Protein AF-A0A2J7ZGW2-F1 (afdb_monomer_lite)

Structure (mmCIF, N/CA/C/O backbone):
data_AF-A0A2J7ZGW2-F1
#
_entry.id   AF-A0A2J7ZGW2-F1
#
loop_
_atom_site.group_PDB
_atom_site.id
_atom_site.type_symbol
_atom_site.label_atom_id
_atom_site.label_alt_id
_atom_site.label_comp_id
_atom_site.label_asym_id
_atom_site.label_entity_id
_atom_site.label_seq_id
_atom_site.pdbx_PDB_ins_code
_atom_site.Cartn_x
_atom_site.Cartn_y
_atom_site.Cartn_z
_atom_site.occupancy
_atom_site.B_iso_or_equiv
_atom_site.auth_seq_id
_atom_site.auth_comp_id
_atom_site.auth_asym_id
_atom_site.auth_atom_id
_atom_site.pdbx_PDB_model_num
ATOM 1 N N . SER A 1 1 ? -20.714 -18.755 18.917 1.00 40.97 1 SER A N 1
ATOM 2 C CA . SER A 1 1 ? -19.331 -18.247 19.005 1.00 40.97 1 SER A CA 1
ATOM 3 C C . SER A 1 1 ? -19.272 -16.905 18.296 1.00 40.97 1 SER A C 1
ATOM 5 O O . SER A 1 1 ? -19.669 -16.801 17.145 1.00 40.97 1 SER A O 1
ATOM 7 N N . LEU A 1 2 ? -18.940 -15.848 19.032 1.00 39.53 2 LEU A N 1
ATOM 8 C CA . LEU A 1 2 ? -19.035 -14.457 18.589 1.00 39.53 2 LEU A CA 1
ATOM 9 C C . LEU A 1 2 ? -17.797 -14.092 17.761 1.00 39.53 2 LEU A C 1
ATOM 11 O O . LEU A 1 2 ? -16.685 -14.276 18.242 1.00 39.53 2 LEU A O 1
ATOM 15 N N . CYS A 1 3 ? -17.984 -13.603 16.533 1.00 46.78 3 CYS A N 1
ATOM 16 C CA . CYS A 1 3 ? -16.895 -13.035 15.738 1.00 46.78 3 CYS A CA 1
ATOM 17 C C . CYS A 1 3 ? -16.385 -11.760 16.429 1.00 46.78 3 CYS A C 1
ATOM 19 O O . CYS A 1 3 ? -17.197 -10.894 16.761 1.00 46.78 3 CYS A O 1
ATOM 21 N N . ASN A 1 4 ? -15.068 -11.689 16.619 1.00 51.72 4 ASN A N 1
ATOM 22 C CA . ASN A 1 4 ? -14.294 -10.569 17.158 1.00 51.72 4 ASN A CA 1
ATOM 23 C C . ASN A 1 4 ? -14.528 -10.258 18.651 1.00 51.72 4 ASN A C 1
ATOM 25 O O . ASN A 1 4 ? -15.098 -9.232 19.022 1.00 51.72 4 ASN A O 1
ATOM 29 N N . VAL A 1 5 ? -14.089 -11.176 19.522 1.00 58.88 5 VAL A N 1
ATOM 30 C CA . VAL A 1 5 ? -14.046 -10.967 20.987 1.00 58.88 5 VAL A CA 1
ATOM 31 C C . VAL A 1 5 ? -13.092 -9.842 21.404 1.00 58.88 5 VAL A C 1
ATOM 33 O O . VAL A 1 5 ? -13.272 -9.248 22.460 1.00 58.88 5 VAL A O 1
ATOM 36 N N . ASP A 1 6 ? -12.115 -9.537 20.558 1.00 65.38 6 ASP A N 1
ATOM 37 C CA . ASP A 1 6 ? -11.124 -8.472 20.689 1.00 65.38 6 ASP A CA 1
ATOM 38 C C . ASP A 1 6 ? -11.737 -7.065 20.635 1.00 65.38 6 ASP A C 1
ATOM 40 O O . ASP A 1 6 ? -11.245 -6.164 21.301 1.00 65.38 6 ASP A O 1
ATOM 44 N N . VAL A 1 7 ? -12.859 -6.877 19.932 1.00 67.50 7 VAL A N 1
ATOM 45 C CA . VAL A 1 7 ? -13.496 -5.551 19.766 1.00 67.50 7 VAL A CA 1
ATOM 46 C C . VAL A 1 7 ? -14.491 -5.245 20.896 1.00 67.50 7 VAL A C 1
ATOM 48 O O . VAL A 1 7 ? -15.050 -4.153 20.982 1.00 67.50 7 VAL A O 1
ATOM 51 N N . ALA A 1 8 ? -14.734 -6.194 21.807 1.00 71.00 8 ALA A N 1
ATOM 52 C CA . ALA A 1 8 ? -15.670 -5.995 22.914 1.00 71.00 8 ALA A CA 1
ATOM 53 C C . ALA A 1 8 ? -15.264 -4.822 23.828 1.00 71.00 8 ALA A C 1
ATOM 55 O O . ALA A 1 8 ? -16.139 -4.129 24.345 1.00 71.00 8 ALA A O 1
ATOM 56 N N . SER A 1 9 ? -13.960 -4.559 23.979 1.00 78.50 9 SER A N 1
ATOM 57 C CA . SER A 1 9 ? -13.419 -3.427 24.749 1.00 78.50 9 SER A CA 1
ATOM 58 C C . SER A 1 9 ? -13.632 -2.058 24.097 1.00 78.50 9 SER A C 1
ATOM 60 O O . SER A 1 9 ? -13.473 -1.032 24.763 1.00 78.50 9 SER A O 1
ATOM 62 N N . ASP A 1 10 ? -13.996 -2.035 22.815 1.00 83.50 10 ASP A N 1
ATOM 63 C CA . ASP A 1 10 ? -14.154 -0.812 22.028 1.00 83.50 10 ASP A CA 1
ATOM 64 C C . ASP A 1 10 ? -15.616 -0.349 21.960 1.00 83.50 10 ASP A C 1
ATOM 66 O O . ASP A 1 10 ? -15.904 0.733 21.451 1.00 83.50 10 ASP A O 1
ATOM 70 N N . LEU A 1 11 ? -16.556 -1.150 22.475 1.00 86.31 11 LEU A N 1
ATOM 71 C CA . LEU A 1 11 ? -17.991 -0.867 22.451 1.00 86.31 11 LEU A CA 1
ATOM 72 C C . LEU A 1 11 ? -18.472 -0.349 23.810 1.00 86.31 11 LEU A C 1
ATOM 74 O O . LEU A 1 11 ? -18.666 -1.113 24.753 1.00 86.31 11 LEU A O 1
ATOM 78 N N . LEU A 1 12 ? -18.744 0.952 23.895 1.00 87.50 12 LEU A N 1
ATOM 79 C CA . LEU A 1 12 ? -19.190 1.622 25.118 1.00 87.50 12 LEU A CA 1
ATOM 80 C C . LEU A 1 12 ? -20.687 1.980 25.066 1.00 87.50 12 LEU A C 1
ATOM 82 O O . LEU A 1 12 ? -21.247 2.182 23.983 1.00 87.50 12 LEU A O 1
ATOM 86 N N . PRO A 1 13 ? -21.385 2.049 26.213 1.00 91.19 13 PRO A N 1
ATOM 87 C CA . PRO A 1 13 ? -22.734 2.606 26.267 1.00 91.19 13 PRO A CA 1
ATOM 88 C C . PRO A 1 13 ? -22.725 4.120 25.985 1.00 91.19 13 PRO A C 1
ATOM 90 O O . PRO A 1 13 ? -21.749 4.817 26.252 1.00 91.19 13 PRO A O 1
ATOM 93 N N . VAL A 1 14 ? -23.831 4.640 25.447 1.00 91.06 14 VAL A N 1
ATOM 94 C CA . VAL A 1 14 ? -24.017 6.080 25.192 1.00 91.06 14 VAL A CA 1
ATOM 95 C C . VAL A 1 14 ? -24.675 6.731 26.413 1.00 91.06 14 VAL A C 1
ATOM 97 O O . VAL A 1 14 ? -25.895 6.898 26.463 1.00 91.06 14 VAL A O 1
ATOM 100 N N . GLU A 1 15 ? -23.865 7.056 27.419 1.00 89.94 15 GLU A N 1
ATOM 101 C CA . GLU A 1 15 ? -24.336 7.614 28.700 1.00 89.94 15 GLU A CA 1
ATOM 102 C C . GLU A 1 15 ? -23.920 9.070 28.917 1.00 89.94 15 GLU A C 1
ATOM 104 O O . GLU A 1 15 ? -24.680 9.836 29.513 1.00 89.94 15 GLU A O 1
ATOM 109 N N . ALA A 1 16 ? -22.756 9.474 28.398 1.00 91.44 16 ALA A N 1
ATOM 110 C CA . ALA A 1 16 ? -22.261 10.835 28.553 1.00 91.44 16 ALA A CA 1
ATOM 111 C C . ALA A 1 16 ? -23.258 11.852 27.953 1.00 91.44 16 ALA A C 1
ATOM 113 O O . ALA A 1 16 ? -23.704 11.664 26.814 1.00 91.44 16 ALA A O 1
ATOM 114 N N . PRO A 1 17 ? -23.602 12.946 28.663 1.00 92.56 17 PRO A N 1
ATOM 115 C CA . PRO A 1 17 ? -24.595 13.918 28.193 1.00 92.56 17 PRO A CA 1
ATOM 116 C C . PRO A 1 17 ? -24.285 14.499 26.808 1.00 92.56 17 PRO A C 1
ATOM 118 O O . PRO A 1 17 ? -25.197 14.758 26.019 1.00 92.56 17 PRO A O 1
ATOM 121 N N . GLU A 1 18 ? -23.001 14.679 26.502 1.00 91.94 18 GLU A N 1
ATOM 122 C CA . GLU A 1 18 ? -22.525 15.175 25.211 1.00 91.94 18 GLU A CA 1
ATOM 123 C C . GLU A 1 18 ? -22.755 14.162 24.088 1.00 91.94 18 GLU A C 1
ATOM 125 O O . GLU A 1 18 ? -23.334 14.513 23.059 1.00 91.94 18 GLU A O 1
ATOM 130 N N . ASP A 1 19 ? -22.408 12.892 24.316 1.00 91.50 19 ASP A N 1
ATOM 131 C CA . ASP A 1 19 ? -22.624 11.808 23.354 1.00 91.50 19 ASP A CA 1
ATOM 132 C C . ASP A 1 19 ? -24.121 11.602 23.079 1.00 91.50 19 ASP A C 1
ATOM 134 O O . ASP A 1 19 ? -24.540 11.446 21.930 1.00 91.50 19 ASP A O 1
ATOM 138 N N . VAL A 1 20 ? -24.954 11.665 24.125 1.00 94.19 20 VAL A N 1
ATOM 139 C CA . VAL A 1 20 ? -26.418 11.578 24.008 1.00 94.19 20 VAL A CA 1
ATOM 140 C C . VAL A 1 20 ? -26.959 12.724 23.151 1.00 94.19 20 VAL A C 1
ATOM 142 O O . VAL A 1 20 ? -27.796 12.499 22.271 1.00 94.19 20 VAL A O 1
ATOM 145 N N . ARG A 1 21 ? -26.476 13.953 23.374 1.00 94.75 21 ARG A N 1
ATOM 146 C CA . ARG A 1 21 ? -26.879 15.136 22.599 1.00 94.75 21 ARG A CA 1
ATOM 147 C C . ARG A 1 21 ? -26.435 15.023 21.140 1.00 94.75 21 ARG A C 1
ATOM 149 O O . ARG A 1 21 ? -27.238 15.289 20.243 1.00 94.75 21 ARG A O 1
ATOM 156 N N . ALA A 1 22 ? -25.197 14.597 20.900 1.00 93.81 22 ALA A N 1
ATOM 157 C CA . ALA A 1 22 ? -24.640 14.410 19.565 1.00 93.81 22 ALA A CA 1
ATOM 158 C C . ALA A 1 22 ? -25.407 13.340 18.774 1.00 93.81 22 ALA A C 1
ATOM 160 O O . ALA A 1 22 ? -25.837 13.597 17.647 1.00 93.81 22 ALA A O 1
ATOM 161 N N . LEU A 1 23 ? -25.664 12.179 19.387 1.00 94.88 23 LEU A N 1
ATOM 162 C CA . LEU A 1 23 ? -26.430 11.092 18.776 1.00 94.88 23 LEU A CA 1
ATOM 163 C C . LEU A 1 23 ? -27.855 11.537 18.427 1.00 94.88 23 LEU A C 1
ATOM 165 O O . LEU A 1 23 ? -28.324 11.311 17.310 1.00 94.88 23 LEU A O 1
ATOM 169 N N . LYS A 1 24 ? -28.539 12.221 19.352 1.00 95.12 24 LYS A N 1
ATOM 170 C CA . LYS A 1 24 ? -29.896 12.732 19.114 1.00 95.12 24 LYS A CA 1
ATOM 171 C C . LYS A 1 24 ? -29.922 13.745 17.963 1.00 95.12 24 LYS A C 1
ATOM 173 O O . LYS A 1 24 ? -30.792 13.654 17.099 1.00 95.12 24 LYS A O 1
ATOM 178 N N . SER A 1 25 ? -28.937 14.644 17.903 1.00 96.00 25 SER A N 1
ATOM 179 C CA . SER A 1 25 ? -28.775 15.614 16.811 1.00 96.00 25 SER A CA 1
ATOM 180 C C . SER A 1 25 ? -28.519 14.942 15.455 1.00 96.00 25 SER A C 1
ATOM 182 O O . SER A 1 25 ? -29.107 15.332 14.445 1.00 96.00 25 SER A O 1
ATOM 184 N N . LEU A 1 26 ? -27.685 13.898 15.407 1.00 95.44 26 LEU A N 1
ATOM 185 C CA . LEU A 1 26 ? -27.443 13.117 14.187 1.00 95.44 26 LEU A CA 1
ATOM 186 C C . LEU A 1 26 ? -28.730 12.471 13.660 1.00 95.44 26 LEU A C 1
ATOM 188 O O . LEU A 1 26 ? -29.036 12.596 12.475 1.00 95.44 26 LEU A O 1
ATOM 192 N N . ILE A 1 27 ? -29.518 11.849 14.538 1.00 95.00 27 ILE A N 1
ATOM 193 C CA . ILE A 1 27 ? -30.772 11.185 14.153 1.00 95.00 27 ILE A CA 1
ATOM 194 C C . ILE A 1 27 ? -31.824 12.211 13.705 1.00 95.00 27 ILE A C 1
ATOM 196 O O . ILE A 1 27 ? -32.530 11.976 12.725 1.00 95.00 27 ILE A O 1
ATOM 200 N N . GLN A 1 28 ? -31.902 13.373 14.362 1.00 95.94 28 GLN A N 1
ATOM 201 C CA . GLN A 1 28 ? -32.768 14.479 13.936 1.00 95.94 28 GLN A CA 1
ATOM 202 C C . GLN A 1 28 ? -32.383 15.017 12.556 1.00 95.94 28 GLN A C 1
ATOM 204 O O . GLN A 1 28 ? -33.259 15.234 11.718 1.00 95.94 28 GLN A O 1
ATOM 209 N N . ARG A 1 29 ? -31.082 15.198 12.290 1.00 96.19 29 ARG A N 1
ATOM 210 C CA . ARG A 1 29 ? -30.591 15.600 10.965 1.00 96.19 29 ARG A CA 1
ATOM 211 C C . ARG A 1 29 ? -30.931 14.558 9.909 1.00 96.19 29 ARG A C 1
ATOM 213 O O . ARG A 1 29 ? -31.443 14.925 8.858 1.00 96.19 29 ARG A O 1
ATOM 220 N N . HIS A 1 30 ? -30.710 13.278 10.203 1.00 94.19 30 HIS A N 1
ATOM 221 C CA . HIS A 1 30 ? -31.077 12.202 9.291 1.00 94.19 30 HIS A CA 1
ATOM 222 C C . HIS A 1 30 ? -32.577 12.238 8.970 1.00 94.19 30 HIS A C 1
ATOM 224 O O . HIS A 1 30 ? -32.934 12.293 7.800 1.00 94.19 30 HIS A O 1
ATOM 230 N N . LEU A 1 31 ? -33.451 12.322 9.982 1.00 95.94 31 LEU A N 1
ATOM 231 C CA . LEU A 1 31 ? -34.898 12.450 9.777 1.00 95.94 31 LEU A CA 1
ATOM 232 C C . LEU A 1 31 ? -35.255 13.661 8.903 1.00 95.94 31 LEU A C 1
ATOM 234 O O . LEU A 1 31 ? -36.090 13.536 8.012 1.00 95.94 31 LEU A O 1
ATOM 238 N N . LYS A 1 32 ? -34.625 14.817 9.141 1.00 95.06 32 LYS A N 1
ATOM 239 C CA . LYS A 1 32 ? -34.873 16.041 8.369 1.00 95.06 32 LYS A CA 1
ATOM 240 C C . LYS A 1 32 ? -34.537 15.871 6.885 1.00 95.06 32 LYS A C 1
ATOM 242 O O . LYS A 1 32 ? -35.292 16.356 6.052 1.00 95.06 32 LYS A O 1
ATOM 247 N N . TYR A 1 33 ? -33.419 15.220 6.562 1.00 94.69 33 TYR A N 1
ATOM 248 C CA . TYR A 1 33 ? -32.949 15.098 5.178 1.00 94.69 33 TYR A CA 1
ATOM 249 C C . TYR A 1 33 ? -33.524 13.894 4.427 1.00 94.69 33 TYR A C 1
ATOM 251 O O . TYR A 1 33 ? -33.614 13.947 3.206 1.00 94.69 33 TYR A O 1
ATOM 259 N N . THR A 1 34 ? -33.913 12.821 5.123 1.00 95.19 34 THR A N 1
ATOM 260 C CA . THR A 1 34 ? -34.370 11.576 4.477 1.00 95.19 34 THR A CA 1
ATOM 261 C C . THR A 1 34 ? -35.851 11.274 4.676 1.00 95.19 34 THR A C 1
ATOM 263 O O . THR A 1 34 ? -36.394 10.438 3.963 1.00 95.19 34 THR A O 1
ATOM 266 N N . GLY A 1 35 ? -36.512 11.896 5.658 1.00 92.31 35 GLY A N 1
ATOM 267 C CA . GLY A 1 35 ? -37.896 11.572 6.017 1.00 92.31 35 GLY A CA 1
ATOM 268 C C . GLY A 1 35 ? -38.081 10.199 6.682 1.00 92.31 35 GLY A C 1
ATOM 269 O O . GLY A 1 35 ? -39.211 9.745 6.809 1.00 92.31 35 GLY A O 1
ATOM 270 N N . SER A 1 36 ? -37.003 9.536 7.123 1.00 94.62 36 SER A N 1
ATOM 271 C CA . SER A 1 36 ? -37.025 8.154 7.636 1.00 94.62 36 SER A CA 1
ATOM 272 C C . SER A 1 36 ? -37.998 7.913 8.805 1.00 94.62 36 SER A C 1
ATOM 274 O O . SER A 1 36 ? -37.811 8.419 9.916 1.00 94.62 36 SER A O 1
ATOM 276 N N . ASP A 1 37 ? -38.977 7.024 8.608 1.00 93.56 37 ASP A N 1
ATOM 277 C CA . ASP A 1 37 ? -39.922 6.601 9.655 1.00 93.56 37 ASP A CA 1
ATOM 278 C C . ASP A 1 37 ? -39.249 5.873 10.824 1.00 93.56 37 ASP A C 1
ATOM 280 O O . ASP A 1 37 ? -39.707 5.944 11.969 1.00 93.56 37 ASP A O 1
ATOM 284 N N . VAL A 1 38 ? -38.129 5.194 10.563 1.00 92.25 38 VAL A N 1
ATOM 285 C CA . VAL A 1 38 ? -37.336 4.532 11.606 1.00 92.25 38 VAL A CA 1
ATOM 286 C C . VAL A 1 38 ? -36.705 5.578 12.520 1.00 92.25 38 VAL A C 1
ATOM 288 O O . VAL A 1 38 ? -36.813 5.465 13.741 1.00 92.25 38 VAL A O 1
ATOM 291 N N . ALA A 1 39 ? -36.115 6.632 11.950 1.00 92.12 39 ALA A N 1
ATOM 292 C CA . ALA A 1 39 ? -35.549 7.733 12.725 1.00 92.12 39 ALA A CA 1
ATOM 293 C C . ALA A 1 39 ? -36.630 8.465 13.533 1.00 92.12 39 ALA A C 1
ATOM 295 O O . ALA A 1 39 ? -36.429 8.753 14.715 1.00 92.12 39 ALA A O 1
ATOM 296 N N . ARG A 1 40 ? -37.814 8.678 12.939 1.00 95.50 40 ARG A N 1
ATOM 297 C CA . ARG A 1 40 ? -38.986 9.223 13.641 1.00 95.50 40 ARG A CA 1
ATOM 298 C C . ARG A 1 40 ? -39.361 8.363 14.851 1.00 95.50 40 ARG A C 1
ATOM 300 O O . ARG A 1 40 ? -39.518 8.890 15.949 1.00 95.50 40 ARG A O 1
ATOM 307 N N . ARG A 1 41 ? -39.456 7.041 14.681 1.00 95.12 41 ARG A N 1
ATOM 308 C CA . ARG A 1 41 ? -39.799 6.104 15.764 1.00 95.12 41 ARG A CA 1
ATOM 309 C C . ARG A 1 41 ? -38.750 6.083 16.875 1.00 95.12 41 ARG A C 1
ATOM 311 O O . ARG A 1 41 ? -39.120 6.071 18.047 1.00 95.12 41 ARG A O 1
ATOM 318 N N . ILE A 1 42 ? -37.465 6.110 16.522 1.00 95.44 42 ILE A N 1
ATOM 319 C CA . ILE A 1 42 ? -36.359 6.162 17.489 1.00 95.4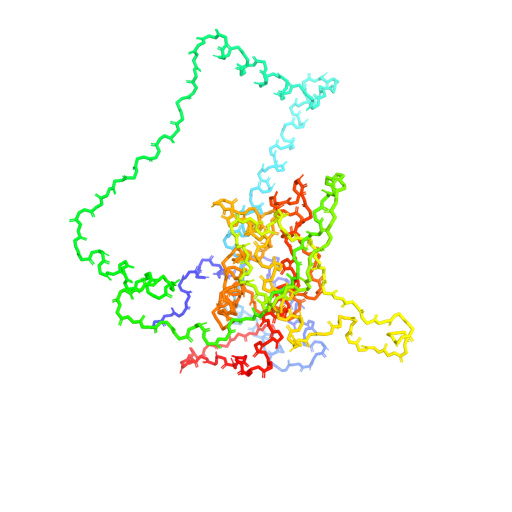4 42 ILE A CA 1
ATOM 320 C C . ILE A 1 42 ? -36.439 7.442 18.327 1.00 95.44 42 ILE A C 1
ATOM 322 O O . ILE A 1 42 ? -36.297 7.377 19.544 1.00 95.44 42 ILE A O 1
ATOM 326 N N . LEU A 1 43 ? -36.712 8.594 17.704 1.00 95.06 43 LEU A N 1
ATOM 327 C CA . LEU A 1 43 ? -36.843 9.867 18.421 1.00 95.06 43 LEU A CA 1
ATOM 328 C C . LEU A 1 43 ? -38.088 9.919 19.317 1.00 95.06 43 LEU A C 1
ATOM 330 O O . LEU A 1 43 ? -38.007 10.460 20.416 1.00 95.06 43 LEU A O 1
ATOM 334 N N . LEU A 1 44 ? -39.211 9.337 18.880 1.00 95.50 44 LEU A N 1
ATOM 335 C CA . LEU A 1 44 ? -40.439 9.238 19.681 1.00 95.50 44 LEU A CA 1
ATOM 336 C C . LEU A 1 44 ? -40.294 8.279 20.873 1.00 95.50 44 LEU A C 1
ATOM 338 O O . LEU A 1 44 ? -40.907 8.491 21.911 1.00 95.50 44 LEU A O 1
ATOM 342 N N . SER A 1 45 ? -39.478 7.232 20.734 1.00 95.31 45 SER A N 1
ATOM 343 C CA . SER A 1 45 ? -39.234 6.214 21.768 1.00 95.31 45 SER A CA 1
ATOM 344 C C . SER A 1 45 ? -37.792 6.256 22.282 1.00 95.31 45 SER A C 1
ATOM 346 O O . SER A 1 45 ? -37.140 5.221 22.451 1.00 95.31 45 SER A O 1
ATOM 348 N N . TRP A 1 46 ? -37.283 7.472 22.506 1.00 93.94 46 TRP A N 1
ATOM 349 C CA . TRP A 1 46 ? -35.867 7.730 22.772 1.00 93.94 46 TRP A CA 1
ATOM 350 C C . TRP A 1 46 ? -35.321 6.944 23.963 1.00 93.94 46 TRP A C 1
ATOM 352 O O . TRP A 1 46 ? -34.313 6.254 23.826 1.00 93.94 46 TRP A O 1
ATOM 362 N N . ASP A 1 47 ? -36.014 6.976 25.100 1.00 92.31 47 ASP A N 1
ATOM 363 C CA . ASP A 1 47 ? -35.529 6.350 26.337 1.00 92.31 47 ASP A CA 1
ATOM 364 C C . ASP A 1 47 ? -35.440 4.824 26.228 1.00 92.31 47 ASP A C 1
ATOM 366 O O . ASP A 1 47 ? -34.548 4.205 26.806 1.00 92.31 47 ASP A O 1
ATOM 370 N N . ARG A 1 48 ? -36.309 4.218 25.409 1.00 92.94 48 ARG A N 1
ATOM 371 C CA . ARG A 1 48 ? -36.287 2.779 25.117 1.00 92.94 48 ARG A CA 1
ATOM 372 C C . ARG A 1 48 ? -35.253 2.413 24.054 1.00 92.94 48 ARG A C 1
ATOM 374 O O . ARG A 1 48 ? -34.689 1.327 24.101 1.00 92.94 48 ARG A O 1
ATOM 381 N N . SER A 1 49 ? -35.010 3.303 23.095 1.00 91.69 49 SER A N 1
ATOM 382 C CA . SER A 1 49 ? -34.106 3.050 21.969 1.00 91.69 49 SER A CA 1
ATOM 383 C C . SER A 1 49 ? -32.640 3.316 22.321 1.00 91.69 49 SER A C 1
ATOM 385 O O . SER A 1 49 ? -31.761 2.601 21.844 1.00 91.69 49 SER A O 1
ATOM 387 N N . ARG A 1 50 ? -32.362 4.309 23.177 1.00 92.56 50 ARG A N 1
ATOM 388 C CA . ARG A 1 50 ? -31.004 4.739 23.555 1.00 92.56 50 ARG A CA 1
ATOM 389 C C . ARG A 1 50 ? -30.105 3.591 24.043 1.00 92.56 50 ARG A C 1
ATOM 391 O O . ARG A 1 50 ? -28.985 3.513 23.546 1.00 92.56 50 ARG A O 1
ATOM 398 N N . PRO A 1 51 ? -30.540 2.680 24.938 1.00 93.31 51 PRO A N 1
ATOM 399 C CA . PRO A 1 51 ? -29.676 1.609 25.452 1.00 93.31 51 PRO A CA 1
ATOM 400 C C . PRO A 1 51 ? -29.188 0.618 24.383 1.00 93.31 51 PRO A C 1
ATOM 402 O O . PRO A 1 51 ? -28.262 -0.153 24.631 1.00 93.31 51 PRO A O 1
ATOM 405 N N . HIS A 1 52 ? -29.810 0.611 23.200 1.00 90.88 52 HIS A N 1
ATOM 406 C CA . HIS A 1 52 ? -29.401 -0.236 22.081 1.00 90.88 52 HIS A CA 1
ATOM 407 C C . HIS A 1 52 ? -28.272 0.370 21.240 1.00 90.88 52 HIS A C 1
ATOM 409 O O . HIS A 1 52 ? -27.655 -0.349 20.455 1.00 90.88 52 HIS A O 1
ATOM 415 N N . PHE A 1 53 ? -27.969 1.659 21.410 1.00 91.75 53 PHE A N 1
ATOM 416 C CA . PHE A 1 53 ? -26.837 2.295 20.748 1.00 91.75 53 PHE A CA 1
ATOM 417 C C . PHE A 1 53 ? -25.543 2.034 21.519 1.00 91.75 53 PHE A C 1
ATOM 419 O O . PHE A 1 53 ? -25.487 2.144 22.745 1.00 91.75 53 PHE A O 1
ATOM 426 N N . ARG A 1 54 ? -24.485 1.701 20.778 1.00 90.12 54 ARG A N 1
ATOM 427 C CA . ARG A 1 54 ? -23.125 1.553 21.299 1.00 90.12 54 ARG A CA 1
ATOM 428 C C . ARG A 1 54 ? -22.222 2.572 20.621 1.00 90.12 54 ARG A C 1
ATOM 430 O O . ARG A 1 54 ? -22.259 2.707 19.400 1.00 90.12 54 ARG A O 1
ATOM 437 N N . LYS A 1 55 ? -21.429 3.283 21.417 1.00 89.94 55 LYS A N 1
ATOM 438 C CA . LYS A 1 55 ? -20.348 4.143 20.944 1.00 89.94 55 LYS A CA 1
ATOM 439 C C . LYS A 1 55 ? -19.145 3.255 20.655 1.00 89.94 55 LYS A C 1
ATOM 441 O O . LYS A 1 55 ? -18.675 2.561 21.552 1.00 89.94 55 LYS A O 1
ATOM 446 N N . VAL A 1 56 ? -18.664 3.276 19.417 1.00 89.19 56 VAL A N 1
ATOM 447 C CA . VAL A 1 56 ? -17.397 2.636 19.055 1.00 89.19 56 VAL A CA 1
ATOM 448 C C . VAL A 1 56 ? -16.287 3.623 19.390 1.00 89.19 56 VAL A C 1
ATOM 450 O O . VAL A 1 56 ? -16.212 4.692 18.787 1.00 89.19 56 VAL A O 1
ATOM 453 N N . TYR A 1 57 ? -15.476 3.306 20.393 1.00 85.88 57 TYR A N 1
ATOM 454 C CA . TYR A 1 57 ? -14.387 4.161 20.851 1.00 85.88 57 TYR A CA 1
ATOM 455 C C . TYR A 1 57 ? -13.160 3.302 21.193 1.00 85.88 57 TYR A C 1
ATOM 457 O O . TYR A 1 57 ? -13.030 2.853 22.340 1.00 85.88 57 TYR A O 1
ATOM 465 N N . PRO A 1 58 ? -12.286 3.047 20.195 1.00 87.69 58 PRO A N 1
ATOM 466 C CA . PRO A 1 58 ? -11.193 2.088 20.318 1.00 87.69 58 PRO A CA 1
ATOM 467 C C . PRO A 1 58 ? -10.294 2.345 21.525 1.00 87.69 58 PRO A C 1
ATOM 469 O O . PRO A 1 58 ? -9.956 3.495 21.820 1.00 87.69 58 PRO A O 1
ATOM 472 N N . ALA A 1 59 ? -9.894 1.278 22.219 1.00 81.50 59 ALA A N 1
ATOM 473 C CA . ALA A 1 59 ? -9.051 1.365 23.411 1.00 81.50 59 ALA A CA 1
ATOM 474 C C . ALA A 1 59 ? -7.724 2.096 23.146 1.00 81.50 59 ALA A C 1
ATOM 476 O O . ALA A 1 59 ? -7.353 2.987 23.909 1.00 81.50 59 ALA A O 1
ATOM 477 N N . GLU A 1 60 ? -7.063 1.792 22.027 1.00 79.56 60 GLU A N 1
ATOM 478 C CA . GLU A 1 60 ? -5.808 2.443 21.630 1.00 79.56 60 GLU A CA 1
ATOM 479 C C . GLU A 1 60 ? -5.995 3.941 21.365 1.00 79.56 60 GLU A C 1
ATOM 481 O O . GLU A 1 60 ? -5.163 4.753 21.762 1.00 79.56 60 GLU A O 1
ATOM 486 N N . TYR A 1 61 ? -7.121 4.329 20.760 1.00 82.75 61 TYR A N 1
ATOM 487 C CA . TYR A 1 61 ? -7.419 5.737 20.499 1.00 82.75 61 TYR A CA 1
ATOM 488 C C . TYR A 1 61 ? -7.696 6.506 21.799 1.00 82.75 61 TYR A C 1
ATOM 490 O O . TYR A 1 61 ? -7.212 7.622 21.978 1.00 82.75 61 TYR A O 1
ATOM 498 N N . ARG A 1 62 ? -8.391 5.883 22.760 1.00 87.06 62 ARG A N 1
ATOM 499 C CA . ARG A 1 62 ? -8.554 6.438 24.115 1.00 87.06 62 ARG A CA 1
ATOM 500 C C . ARG A 1 62 ? -7.223 6.589 24.842 1.00 87.06 62 ARG A C 1
ATOM 502 O O . ARG A 1 62 ? -7.023 7.601 25.509 1.00 87.06 62 ARG A O 1
ATOM 509 N N . ARG A 1 63 ? -6.327 5.602 24.717 1.00 85.44 63 ARG A N 1
ATOM 510 C CA . ARG A 1 63 ? -4.981 5.670 25.299 1.00 85.44 63 ARG A CA 1
ATOM 511 C C . ARG A 1 63 ? -4.201 6.841 24.712 1.00 85.44 63 ARG A C 1
ATOM 513 O O . ARG A 1 63 ? -3.694 7.644 25.479 1.00 85.44 63 ARG A O 1
ATOM 520 N N . ALA A 1 64 ? -4.192 6.982 23.387 1.00 83.94 64 ALA A N 1
ATOM 521 C CA . ALA A 1 64 ? -3.498 8.070 22.703 1.00 83.94 64 ALA A CA 1
ATOM 522 C C . ALA A 1 64 ? -4.003 9.456 23.139 1.00 83.94 64 ALA A C 1
ATOM 524 O O . ALA A 1 64 ? -3.201 10.350 23.389 1.00 83.94 64 ALA A O 1
ATOM 525 N N . LEU A 1 65 ? -5.321 9.632 23.289 1.00 84.50 65 LEU A N 1
ATOM 526 C CA . LEU A 1 65 ? -5.886 10.883 23.806 1.00 84.50 65 LEU A CA 1
ATOM 527 C C . LEU A 1 65 ? -5.492 11.131 25.268 1.00 84.50 65 LEU A C 1
ATOM 529 O O . LEU A 1 65 ? -5.142 12.249 25.621 1.00 84.50 65 LEU A O 1
ATOM 533 N N . GLY A 1 66 ? -5.482 10.089 26.103 1.00 85.38 66 GLY A N 1
ATOM 534 C CA . GLY A 1 66 ? -5.027 10.195 27.490 1.00 85.38 66 GLY A CA 1
ATOM 535 C C . GLY A 1 66 ? -3.535 10.518 27.621 1.00 85.38 66 GLY A C 1
ATOM 536 O O . GLY A 1 66 ? -3.161 11.322 28.469 1.00 85.38 66 GLY A O 1
ATOM 537 N N . GLU A 1 67 ? -2.690 9.925 26.777 1.00 88.50 67 GLU A N 1
ATOM 538 C CA . GLU A 1 67 ? -1.257 10.227 26.688 1.00 88.50 67 GLU A CA 1
ATOM 539 C C . GLU A 1 67 ? -1.029 11.670 26.225 1.00 88.50 67 GLU A C 1
ATOM 541 O O . GLU A 1 67 ? -0.230 12.375 26.832 1.00 88.50 67 GLU A O 1
ATOM 546 N N . ALA A 1 68 ? -1.774 12.137 25.217 1.00 83.88 68 ALA A N 1
ATOM 547 C CA . ALA A 1 68 ? -1.713 13.519 24.750 1.00 83.88 68 ALA A CA 1
ATOM 548 C C . ALA A 1 68 ? -2.171 14.516 25.827 1.00 83.88 68 ALA A C 1
ATOM 550 O O . ALA A 1 68 ? -1.498 15.517 26.055 1.00 83.88 68 ALA A O 1
ATOM 551 N N . ASP A 1 69 ? -3.263 14.228 26.540 1.00 85.31 69 ASP A N 1
ATOM 552 C CA . ASP A 1 69 ? -3.736 15.058 27.653 1.00 85.31 69 ASP A CA 1
ATOM 553 C C . ASP A 1 69 ? -2.736 15.071 28.819 1.00 85.31 69 ASP A C 1
ATOM 555 O O . ASP A 1 69 ? -2.551 16.098 29.473 1.00 85.31 69 ASP A O 1
ATOM 559 N N . ALA A 1 70 ? -2.099 13.933 29.113 1.00 85.75 70 ALA A N 1
ATOM 560 C CA . ALA A 1 70 ? -1.071 13.829 30.145 1.00 85.75 70 ALA A CA 1
ATOM 561 C C . ALA A 1 70 ? 0.193 14.604 29.757 1.00 85.75 70 ALA A C 1
ATOM 563 O O . ALA A 1 70 ? 0.733 15.322 30.596 1.00 85.75 70 ALA A O 1
ATOM 564 N N . LEU A 1 71 ? 0.615 14.505 28.494 1.00 87.00 71 LEU A N 1
ATOM 565 C CA . LEU A 1 71 ? 1.717 15.283 27.939 1.00 87.00 71 LEU A CA 1
ATOM 566 C C . LEU A 1 71 ? 1.400 16.779 28.012 1.00 87.00 71 LEU A C 1
ATOM 568 O O . LEU A 1 71 ? 2.178 17.525 28.586 1.00 87.00 71 LEU A O 1
ATOM 572 N N . ALA A 1 72 ? 0.220 17.204 27.555 1.00 86.88 72 ALA A N 1
ATOM 573 C CA . ALA A 1 72 ? -0.199 18.603 27.605 1.00 86.88 72 ALA A CA 1
ATOM 574 C C . ALA A 1 72 ? -0.261 19.140 29.045 1.00 86.88 72 ALA A C 1
ATOM 576 O O . ALA A 1 72 ? 0.121 20.279 29.310 1.00 86.88 72 ALA A O 1
ATOM 577 N N . LYS A 1 73 ? -0.712 18.323 30.007 1.00 87.06 73 LYS A N 1
ATOM 578 C CA . LYS A 1 73 ? -0.677 18.680 31.436 1.00 87.06 73 LYS A CA 1
ATOM 579 C C . LYS A 1 73 ? 0.749 18.768 31.974 1.00 87.06 73 LYS A C 1
ATOM 581 O O . LYS A 1 73 ? 1.016 19.657 32.778 1.00 87.06 73 LYS A O 1
ATOM 586 N N . ALA A 1 74 ? 1.640 17.868 31.561 1.00 80.81 74 ALA A N 1
ATOM 587 C CA . ALA A 1 74 ? 3.048 17.896 31.944 1.00 80.81 74 ALA A CA 1
ATOM 588 C C . ALA A 1 74 ? 3.754 19.129 31.364 1.00 80.81 74 ALA A C 1
ATOM 590 O O . ALA A 1 74 ? 4.395 19.851 32.117 1.00 80.81 74 ALA A O 1
ATOM 591 N N . GLU A 1 75 ? 3.543 19.435 30.084 1.00 83.19 75 GLU A N 1
ATOM 592 C CA . GLU A 1 75 ? 4.048 20.638 29.413 1.00 83.19 75 GLU A CA 1
ATOM 593 C C . GLU A 1 75 ? 3.510 21.915 30.069 1.00 83.19 75 GLU A C 1
ATOM 595 O O . GLU A 1 75 ? 4.262 22.854 30.310 1.00 83.19 75 GLU A O 1
ATOM 600 N N . ALA A 1 76 ? 2.221 21.955 30.425 1.00 83.38 76 ALA A N 1
ATOM 601 C CA . ALA A 1 76 ? 1.640 23.091 31.137 1.00 83.38 76 ALA A CA 1
ATOM 602 C C . ALA A 1 76 ? 2.219 23.251 32.554 1.00 83.38 76 ALA A C 1
ATOM 604 O O . ALA A 1 76 ? 2.455 24.375 33.000 1.00 83.38 76 ALA A O 1
ATOM 605 N N . ALA A 1 77 ? 2.463 22.146 33.264 1.00 81.06 77 ALA A N 1
ATOM 606 C CA . ALA A 1 77 ? 3.097 22.162 34.581 1.00 81.06 77 ALA A CA 1
ATOM 607 C C . ALA A 1 77 ? 4.571 22.592 34.499 1.00 81.06 77 ALA A C 1
ATOM 609 O O . ALA A 1 77 ? 5.020 23.390 35.319 1.00 81.06 77 ALA A O 1
ATOM 610 N N . GLU A 1 78 ? 5.302 22.116 33.492 1.00 74.12 78 GLU A N 1
ATOM 611 C CA . GLU A 1 78 ? 6.680 22.510 33.204 1.00 74.12 78 GLU A CA 1
ATOM 612 C C . GLU A 1 78 ? 6.762 23.994 32.830 1.00 74.12 78 GLU A C 1
ATOM 614 O O . GLU A 1 78 ? 7.561 24.728 33.407 1.00 74.12 78 GLU A O 1
ATOM 619 N N . ALA A 1 79 ? 5.875 24.475 31.955 1.00 73.44 79 ALA A N 1
ATOM 620 C CA . ALA A 1 79 ? 5.774 25.888 31.603 1.00 73.44 79 ALA A CA 1
ATOM 621 C C . ALA A 1 79 ? 5.465 26.766 32.827 1.00 73.44 79 ALA A C 1
ATOM 623 O O . ALA A 1 79 ? 6.048 27.840 32.979 1.00 73.44 79 ALA A O 1
ATOM 624 N N . ALA A 1 80 ? 4.592 26.305 33.730 1.00 77.44 80 ALA A N 1
ATOM 625 C CA . ALA A 1 80 ? 4.295 27.005 34.978 1.00 77.44 80 ALA A CA 1
ATOM 626 C C . ALA A 1 80 ? 5.501 27.033 35.937 1.00 77.44 80 ALA A C 1
ATOM 628 O O . ALA A 1 80 ? 5.769 28.065 36.554 1.00 77.44 80 ALA A O 1
ATOM 629 N N . LEU A 1 81 ? 6.257 25.934 36.035 1.00 73.12 81 LEU A N 1
ATOM 630 C CA . LEU A 1 81 ? 7.496 25.847 36.817 1.00 73.12 81 LEU A CA 1
ATOM 631 C C . LEU A 1 81 ? 8.597 26.755 36.254 1.00 73.12 81 LEU A C 1
ATOM 633 O O . LEU A 1 81 ? 9.220 27.494 37.014 1.00 73.12 81 LEU A O 1
ATOM 637 N N . LEU A 1 82 ? 8.798 26.756 34.935 1.00 67.81 82 LEU A N 1
ATOM 638 C CA . LEU A 1 82 ? 9.762 27.620 34.245 1.00 67.81 82 LEU A CA 1
ATOM 639 C C . LEU A 1 82 ? 9.403 29.105 34.391 1.00 67.81 82 LEU A C 1
ATOM 641 O O . LEU A 1 82 ? 10.284 29.933 34.624 1.00 67.81 82 LEU A O 1
ATOM 645 N N . ALA A 1 83 ? 8.112 29.444 34.325 1.00 69.50 83 ALA A N 1
ATOM 646 C CA . ALA A 1 83 ? 7.636 30.802 34.575 1.00 69.50 83 ALA A CA 1
ATOM 647 C C . ALA A 1 83 ? 7.869 31.241 36.033 1.00 69.50 83 ALA A C 1
ATOM 649 O O . ALA A 1 83 ? 8.237 32.390 36.278 1.00 69.50 83 ALA A O 1
ATOM 650 N N . ALA A 1 84 ? 7.697 30.333 37.001 1.00 69.44 84 ALA A N 1
ATOM 651 C CA . ALA A 1 84 ? 7.937 30.604 38.419 1.00 69.44 84 ALA A CA 1
ATOM 652 C C . ALA A 1 84 ? 9.432 30.687 38.781 1.00 69.44 84 ALA A C 1
ATOM 654 O O . ALA A 1 84 ? 9.799 31.418 39.699 1.00 69.44 84 ALA A O 1
ATOM 655 N N . ALA A 1 85 ? 10.300 29.973 38.058 1.00 63.47 85 ALA A N 1
ATOM 656 C CA . ALA A 1 85 ? 11.744 29.938 38.295 1.00 63.47 85 ALA A CA 1
ATOM 657 C C . ALA A 1 85 ? 12.495 31.199 37.818 1.00 63.47 85 ALA A C 1
ATOM 659 O O . ALA A 1 85 ? 13.704 31.299 38.021 1.00 63.47 85 ALA A O 1
ATOM 660 N N . GLY A 1 86 ? 11.813 32.168 37.192 1.00 54.03 86 GLY A N 1
ATOM 661 C CA . GLY A 1 86 ? 12.414 33.445 36.790 1.00 54.03 86 GLY A CA 1
ATOM 662 C C . GLY A 1 86 ? 13.536 33.325 35.752 1.00 54.03 86 GLY A C 1
ATOM 663 O O . GLY A 1 86 ? 14.291 34.276 35.554 1.00 54.03 86 GLY A O 1
ATOM 664 N N . SER A 1 87 ? 13.669 32.180 35.079 1.00 50.38 87 SER A N 1
ATOM 665 C CA . SER A 1 87 ? 14.660 32.003 34.025 1.00 50.38 87 SER A CA 1
ATOM 666 C C . SER A 1 87 ? 14.166 32.682 32.752 1.00 50.38 87 SER A C 1
ATOM 668 O O . SER A 1 87 ? 13.265 32.186 32.073 1.00 50.38 87 SER A O 1
ATOM 670 N N . GLN A 1 88 ? 14.774 33.812 32.396 1.00 47.00 88 GLN A N 1
ATOM 671 C CA . GLN A 1 88 ? 14.763 34.270 31.012 1.00 47.00 88 GLN A CA 1
ATOM 672 C C . GLN A 1 88 ? 15.360 33.153 30.141 1.00 47.00 88 GLN A C 1
ATOM 674 O O . GLN A 1 88 ? 16.561 32.921 30.182 1.00 47.00 88 GLN A O 1
ATOM 679 N N . GLY A 1 89 ? 14.488 32.437 29.423 1.00 50.25 89 GLY A N 1
ATOM 680 C CA . GLY A 1 89 ? 14.779 31.521 28.318 1.00 50.25 89 GLY A CA 1
ATOM 681 C C . GLY A 1 89 ? 16.089 30.735 28.400 1.00 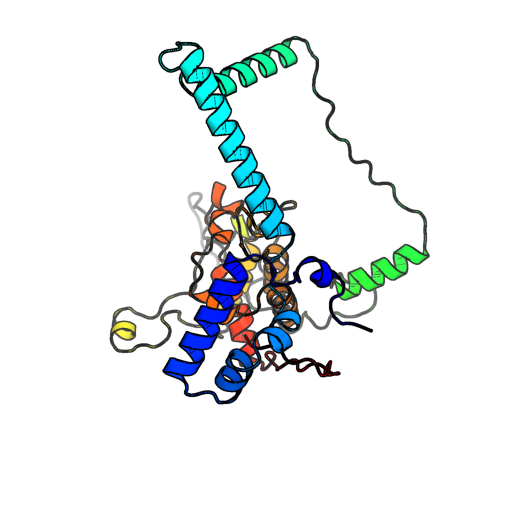50.25 89 GLY A C 1
ATOM 682 O O . GLY A 1 89 ? 17.072 31.120 27.771 1.00 50.25 89 GLY A O 1
ATOM 683 N N . VAL A 1 90 ? 16.080 29.581 29.070 1.00 44.41 90 VAL A N 1
ATOM 684 C CA . VAL A 1 90 ? 17.104 28.558 28.818 1.00 44.41 90 VAL A CA 1
ATOM 685 C C . VAL A 1 90 ? 16.772 27.911 27.472 1.00 44.41 90 VAL A C 1
ATOM 687 O O . VAL A 1 90 ? 15.678 27.384 27.274 1.00 44.41 90 VAL A O 1
ATOM 690 N N . ALA A 1 91 ? 17.678 28.042 26.505 1.00 47.16 91 ALA A N 1
ATOM 691 C CA . ALA A 1 91 ? 17.472 27.564 25.146 1.00 47.16 91 ALA A CA 1
ATOM 692 C C . ALA A 1 91 ? 17.378 26.020 25.101 1.00 47.16 91 ALA A C 1
ATOM 694 O O . ALA A 1 91 ? 18.129 25.343 25.798 1.00 47.16 91 ALA A O 1
ATOM 695 N N . PRO A 1 92 ? 16.541 25.434 24.222 1.00 48.84 92 PRO A N 1
ATOM 696 C CA . PRO A 1 92 ? 16.311 23.983 24.123 1.00 48.84 92 PRO A CA 1
ATOM 697 C C . PRO A 1 92 ? 17.506 23.172 23.577 1.00 48.84 92 PRO A C 1
ATOM 699 O O . PRO A 1 92 ? 17.335 22.036 23.139 1.00 48.84 92 PRO A O 1
ATOM 702 N N . LYS A 1 93 ? 18.713 23.745 23.530 1.00 50.28 93 LYS A N 1
ATOM 703 C CA . LYS A 1 93 ? 19.869 23.144 22.850 1.00 50.28 93 LYS A CA 1
ATOM 704 C C . LYS A 1 93 ? 20.812 22.359 23.763 1.00 50.28 93 LYS A C 1
ATOM 706 O O . LYS A 1 93 ? 21.529 21.507 23.249 1.00 50.28 93 LYS A O 1
ATOM 711 N N . ASP A 1 94 ? 20.745 22.525 25.081 1.00 61.06 94 ASP A N 1
ATOM 712 C CA . ASP A 1 94 ? 21.851 22.053 25.928 1.00 61.06 94 ASP A CA 1
ATOM 713 C C . ASP A 1 94 ? 21.685 20.621 26.472 1.00 61.06 94 ASP A C 1
ATOM 715 O O . ASP A 1 94 ? 22.677 19.965 26.782 1.00 61.06 94 ASP A O 1
ATOM 719 N N . ALA A 1 95 ? 20.476 20.046 26.472 1.00 60.94 95 ALA A N 1
ATOM 720 C CA . ALA A 1 95 ? 20.258 18.686 26.991 1.00 60.94 95 ALA A CA 1
ATOM 721 C C . ALA A 1 95 ? 20.964 17.590 26.161 1.00 60.94 95 ALA A C 1
ATOM 723 O O . ALA A 1 95 ? 21.426 16.579 26.692 1.00 60.94 95 ALA A O 1
ATOM 724 N N . PHE A 1 96 ? 21.068 17.776 24.840 1.00 49.97 96 PHE A N 1
ATOM 725 C CA . PHE A 1 96 ? 21.715 16.808 23.944 1.00 49.97 96 PHE A CA 1
ATOM 726 C C . PHE A 1 96 ? 23.246 16.928 23.972 1.00 49.97 96 PHE A C 1
ATOM 728 O O . PHE A 1 96 ? 23.963 15.945 23.770 1.00 49.97 96 PHE A O 1
ATOM 735 N N . GLU A 1 97 ? 23.748 18.133 24.230 1.00 64.81 97 GLU A N 1
ATOM 736 C CA . GLU A 1 97 ? 25.171 18.421 24.393 1.00 64.81 97 GLU A CA 1
ATOM 737 C C . GLU A 1 97 ? 25.685 17.834 25.719 1.00 64.81 97 GLU A C 1
ATOM 739 O O . GLU A 1 97 ? 26.717 17.160 25.739 1.00 64.81 97 GLU A O 1
ATOM 744 N N . GLU A 1 98 ? 24.903 17.963 26.796 1.00 62.69 98 GLU A N 1
ATOM 745 C CA . GLU A 1 98 ? 25.176 17.325 28.089 1.00 62.69 98 GLU A CA 1
ATOM 746 C C . GLU A 1 98 ? 25.172 15.795 27.995 1.00 62.69 98 GLU A C 1
ATOM 748 O O . GLU A 1 98 ? 26.085 15.140 28.500 1.00 62.69 98 GLU A O 1
ATOM 753 N N . LEU A 1 99 ? 24.214 15.205 27.273 1.00 61.81 99 LEU A N 1
ATOM 754 C CA . LEU A 1 99 ? 24.166 13.757 27.034 1.00 61.81 99 LEU A CA 1
ATOM 755 C C . LEU A 1 99 ? 25.389 13.251 26.256 1.00 61.81 99 LEU A C 1
ATOM 757 O O . LEU A 1 99 ? 25.935 12.192 26.577 1.00 61.81 99 LEU A O 1
ATOM 761 N N . LYS A 1 100 ? 25.864 14.014 25.263 1.00 68.31 100 LYS A N 1
ATOM 762 C CA . LYS A 1 100 ? 27.115 13.708 24.549 1.00 68.31 100 LYS A CA 1
ATOM 763 C C . LYS A 1 100 ? 28.330 13.794 25.468 1.00 68.31 100 LYS A C 1
ATOM 765 O O . LYS A 1 100 ? 29.209 12.937 25.382 1.00 68.31 100 LYS A O 1
ATOM 770 N N . LEU A 1 101 ? 28.378 14.794 26.345 1.00 70.06 101 LEU A N 1
ATOM 771 C CA . LEU A 1 101 ? 29.461 14.969 27.312 1.00 70.06 101 LEU A CA 1
ATOM 772 C C . LEU A 1 101 ? 29.484 13.835 28.346 1.00 70.06 101 LEU A C 1
ATOM 774 O O . LEU A 1 101 ? 30.551 13.282 28.613 1.00 70.06 101 LEU A O 1
ATOM 778 N N . MET A 1 102 ? 28.320 13.416 28.851 1.00 64.38 102 MET A N 1
ATOM 779 C CA . MET A 1 102 ? 28.195 12.272 29.762 1.00 64.38 102 MET A CA 1
ATOM 780 C C . MET A 1 102 ? 28.586 10.951 29.088 1.00 64.38 102 MET A C 1
ATOM 782 O O . MET A 1 102 ? 29.308 10.146 29.676 1.00 64.38 102 MET A O 1
ATOM 786 N N . ALA A 1 103 ? 28.180 10.739 27.832 1.00 60.75 103 ALA A N 1
ATOM 787 C CA . ALA A 1 103 ? 28.584 9.566 27.060 1.00 60.75 103 ALA A CA 1
ATOM 788 C C . ALA A 1 103 ? 30.102 9.545 26.796 1.00 60.75 103 ALA A C 1
ATOM 790 O O . ALA A 1 103 ? 30.740 8.501 26.932 1.00 60.75 103 ALA A O 1
ATOM 791 N N . ALA A 1 104 ? 30.705 10.695 26.480 1.00 69.31 104 ALA A N 1
ATOM 792 C CA . ALA A 1 104 ? 32.150 10.817 26.286 1.00 69.31 104 ALA A CA 1
ATOM 793 C C . ALA A 1 104 ? 32.943 10.590 27.587 1.00 69.31 104 ALA A C 1
ATOM 795 O O . ALA A 1 104 ? 34.023 9.993 27.553 1.00 69.31 104 ALA A O 1
ATOM 796 N N . ALA A 1 105 ? 32.406 11.020 28.734 1.00 68.62 105 ALA A N 1
ATOM 797 C CA . ALA A 1 105 ? 32.982 10.749 30.050 1.00 68.62 105 ALA A CA 1
ATOM 798 C C . ALA A 1 105 ? 32.930 9.249 30.399 1.00 68.62 105 ALA A C 1
ATOM 800 O O . ALA A 1 105 ? 33.950 8.678 30.782 1.00 68.62 105 ALA A O 1
ATOM 801 N N . ALA A 1 106 ? 31.801 8.575 30.149 1.00 59.62 106 ALA A N 1
ATOM 802 C CA . ALA A 1 106 ? 31.654 7.134 30.386 1.00 59.62 106 ALA A CA 1
ATOM 803 C C . ALA A 1 106 ? 32.604 6.275 29.523 1.00 59.62 106 ALA A C 1
ATOM 805 O O . ALA A 1 106 ? 33.107 5.243 29.975 1.00 59.62 106 ALA A O 1
ATOM 806 N N . VAL A 1 107 ? 32.896 6.718 28.293 1.00 63.31 107 VAL A N 1
ATOM 807 C CA . VAL A 1 107 ? 33.896 6.086 27.412 1.00 63.31 107 VAL A CA 1
ATOM 808 C C . VAL A 1 107 ? 35.318 6.281 27.949 1.00 63.31 107 VAL A C 1
ATOM 810 O O . VAL A 1 107 ? 36.112 5.340 27.912 1.00 63.31 107 VAL A O 1
ATOM 813 N N . LYS A 1 108 ? 35.643 7.461 28.499 1.00 62.53 108 LYS A N 1
ATOM 814 C CA . LYS A 1 108 ? 36.946 7.727 29.140 1.00 62.53 108 LYS A CA 1
ATOM 815 C C . LYS A 1 108 ? 37.177 6.896 30.404 1.00 62.53 108 LYS A C 1
ATOM 817 O O . LYS A 1 108 ? 38.319 6.556 30.691 1.00 62.53 108 LYS A O 1
ATOM 822 N N . GLU A 1 109 ? 36.117 6.536 31.120 1.00 63.09 109 GLU A N 1
ATOM 823 C CA . GLU A 1 109 ? 36.178 5.694 32.324 1.00 63.09 109 GLU A CA 1
ATOM 824 C C . GLU A 1 109 ? 36.201 4.180 32.022 1.00 63.09 109 GLU A C 1
ATOM 826 O O . GLU A 1 109 ? 36.189 3.359 32.939 1.00 63.09 109 GLU A O 1
ATOM 831 N N . GLY A 1 110 ? 36.248 3.775 30.744 1.00 51.94 110 GLY A N 1
ATOM 832 C CA . GLY A 1 110 ? 36.397 2.371 30.343 1.00 51.94 110 GLY A CA 1
ATOM 833 C C . GLY A 1 110 ? 35.153 1.501 30.561 1.00 51.94 110 GLY A C 1
ATOM 834 O O . GLY A 1 110 ? 35.232 0.274 30.479 1.00 51.94 110 GLY A O 1
ATOM 835 N N . ARG A 1 111 ? 33.985 2.103 30.817 1.00 50.38 111 ARG A N 1
ATOM 836 C CA . ARG A 1 111 ? 32.735 1.376 31.073 1.00 50.38 111 ARG A CA 1
ATOM 837 C C . ARG A 1 111 ? 31.893 1.292 29.798 1.00 50.38 111 ARG A C 1
ATOM 839 O O . ARG A 1 111 ? 30.911 2.006 29.631 1.00 50.38 111 ARG A O 1
ATOM 846 N N . ALA A 1 112 ? 32.280 0.411 28.876 1.00 47.56 112 ALA A N 1
ATOM 847 C CA . ALA A 1 112 ? 31.464 0.125 27.695 1.00 47.56 112 ALA A CA 1
ATOM 848 C C . ALA A 1 112 ? 30.123 -0.531 28.108 1.00 47.56 112 ALA A C 1
ATOM 850 O O . ALA A 1 112 ? 30.131 -1.467 28.917 1.00 47.56 112 ALA A O 1
ATOM 851 N N . PRO A 1 113 ? 28.965 -0.093 27.577 1.00 48.91 113 PRO A N 1
ATOM 852 C CA . PRO A 1 113 ? 27.699 -0.768 27.837 1.00 48.91 113 PRO A CA 1
ATOM 853 C C . PRO A 1 113 ? 27.713 -2.169 27.208 1.00 48.91 113 PRO A C 1
ATOM 855 O O . PRO A 1 113 ? 28.098 -2.345 26.052 1.00 48.91 113 PRO A O 1
ATOM 858 N N . LYS A 1 114 ? 27.293 -3.188 27.970 1.00 49.22 114 LYS A N 1
ATOM 859 C CA . LYS A 1 114 ? 27.140 -4.561 27.463 1.00 49.22 114 LYS A CA 1
ATOM 860 C C . LYS A 1 114 ? 26.106 -4.571 26.334 1.00 49.22 114 LYS A C 1
ATOM 862 O O . LYS A 1 114 ? 24.930 -4.316 26.578 1.00 49.22 114 LYS A O 1
ATOM 867 N N . ALA A 1 115 ? 26.534 -4.907 25.120 1.00 43.25 115 ALA A N 1
ATOM 868 C CA . ALA A 1 115 ? 25.623 -5.204 24.022 1.00 43.25 115 ALA A CA 1
ATOM 869 C C . ALA A 1 115 ? 24.698 -6.377 24.405 1.00 43.25 115 ALA A C 1
ATOM 871 O O . ALA A 1 115 ? 25.156 -7.382 24.959 1.00 43.25 115 ALA A O 1
ATOM 872 N N . LEU A 1 116 ? 23.401 -6.250 24.107 1.00 40.16 116 LEU A N 1
ATOM 873 C CA . LEU A 1 116 ? 22.412 -7.321 24.245 1.00 40.16 116 LEU A CA 1
ATOM 874 C C . LEU A 1 116 ? 22.774 -8.464 23.287 1.00 40.16 116 LEU A C 1
ATOM 876 O O . LEU A 1 116 ? 22.454 -8.437 22.101 1.00 40.16 116 LEU A O 1
ATOM 880 N N . THR A 1 117 ? 23.471 -9.468 23.805 1.00 38.06 117 THR A N 1
ATOM 881 C CA . THR A 1 117 ? 23.751 -10.719 23.100 1.00 38.06 117 THR A CA 1
ATOM 882 C C . THR A 1 117 ? 22.510 -11.605 23.180 1.00 38.06 117 THR A C 1
ATOM 884 O O . THR A 1 117 ? 22.231 -12.245 24.191 1.00 38.06 117 THR A O 1
ATOM 887 N N . LEU A 1 118 ? 21.719 -11.606 22.108 1.00 31.33 118 LEU A N 1
ATOM 888 C CA . LEU A 1 118 ? 20.608 -12.536 21.916 1.00 31.33 118 LEU A CA 1
ATOM 889 C C . LEU A 1 118 ? 21.179 -13.922 21.577 1.00 31.33 118 LEU A C 1
ATOM 891 O O . LEU A 1 118 ? 21.519 -14.205 20.431 1.00 31.33 118 LEU A O 1
ATOM 895 N N . ASN A 1 119 ? 21.293 -14.790 22.581 1.00 35.72 119 ASN A N 1
ATOM 896 C CA . ASN A 1 119 ? 21.620 -16.199 22.368 1.00 35.72 119 ASN A CA 1
ATOM 897 C C . ASN A 1 119 ? 20.369 -16.945 21.879 1.00 35.72 119 ASN A C 1
ATOM 899 O O . ASN A 1 119 ? 19.438 -17.191 22.645 1.00 35.72 119 ASN A O 1
ATOM 903 N N . MET A 1 120 ? 20.347 -17.319 20.599 1.00 34.81 120 MET A N 1
ATOM 904 C CA . MET A 1 120 ? 19.349 -18.239 20.047 1.00 34.81 120 MET A CA 1
ATOM 905 C C . MET A 1 120 ? 19.639 -19.662 20.539 1.00 34.81 120 MET A C 1
ATOM 907 O O . MET A 1 120 ? 20.662 -20.243 20.188 1.00 34.81 120 MET A O 1
ATOM 911 N N . ILE A 1 121 ? 18.739 -20.226 21.346 1.00 39.41 121 ILE A N 1
ATOM 912 C CA . ILE A 1 121 ? 18.806 -21.618 21.811 1.00 39.41 121 ILE A CA 1
ATOM 913 C C . ILE A 1 121 ? 18.171 -22.519 20.736 1.00 39.41 121 ILE A C 1
ATOM 915 O O . ILE A 1 121 ? 16.979 -22.360 20.456 1.00 39.41 121 ILE A O 1
ATOM 919 N N . PRO A 1 122 ? 18.900 -23.476 20.132 1.00 41.22 122 PRO A N 1
ATOM 920 C CA . PRO A 1 122 ? 18.294 -24.480 19.264 1.00 41.22 122 PRO A CA 1
ATOM 921 C C . PRO A 1 122 ? 17.478 -25.458 20.118 1.00 41.22 122 PRO A C 1
ATOM 923 O O . PRO A 1 122 ? 18.013 -26.098 21.021 1.00 41.22 122 PRO A O 1
ATOM 926 N N . THR A 1 123 ? 16.178 -25.579 19.857 1.00 46.91 123 THR A N 1
ATOM 927 C CA . THR A 1 123 ? 15.315 -26.569 20.519 1.00 46.91 123 THR A CA 1
ATOM 928 C C . THR A 1 123 ? 15.411 -27.907 19.782 1.00 46.91 123 THR A C 1
ATOM 930 O O . THR A 1 123 ? 15.102 -27.996 18.598 1.00 46.91 123 THR A O 1
ATOM 933 N N . ALA A 1 124 ? 15.864 -28.949 20.481 1.00 45.69 124 ALA A N 1
ATOM 934 C CA . ALA A 1 124 ? 16.141 -30.292 19.960 1.00 45.69 124 ALA A CA 1
ATOM 935 C C . ALA A 1 124 ? 14.881 -31.175 19.796 1.00 45.69 124 ALA A C 1
ATOM 937 O O . ALA A 1 124 ? 14.901 -32.355 20.140 1.00 45.69 124 ALA A O 1
ATOM 938 N N . ASP A 1 125 ? 13.770 -30.614 19.312 1.00 49.28 125 ASP A N 1
ATOM 939 C CA . ASP A 1 125 ? 12.489 -31.325 19.213 1.00 49.28 125 ASP A CA 1
ATOM 940 C C . ASP A 1 125 ? 12.114 -31.626 17.749 1.00 49.28 125 ASP A C 1
ATOM 942 O O . ASP A 1 125 ? 11.749 -30.741 16.970 1.00 49.28 125 ASP A O 1
ATOM 946 N N . ALA A 1 126 ? 12.195 -32.900 17.356 1.00 44.97 126 ALA A N 1
ATOM 947 C CA . ALA A 1 126 ? 11.997 -33.351 15.975 1.00 44.97 126 ALA A CA 1
ATOM 948 C C . ALA A 1 126 ? 10.559 -33.133 15.449 1.00 44.97 126 ALA A C 1
ATOM 950 O O . ALA A 1 126 ? 10.337 -33.085 14.235 1.00 44.97 126 ALA A O 1
ATOM 951 N N . GLN A 1 127 ? 9.560 -32.975 16.332 1.00 47.62 127 GLN A N 1
ATOM 952 C CA . GLN A 1 127 ? 8.182 -32.669 15.915 1.00 47.62 127 GLN A CA 1
ATOM 953 C C . GLN A 1 127 ? 7.982 -31.197 15.534 1.00 47.62 127 GLN A C 1
ATOM 955 O O . GLN A 1 127 ? 7.167 -30.893 14.652 1.00 47.62 127 GLN A O 1
ATOM 960 N N . MET A 1 128 ? 8.746 -30.291 16.147 1.00 45.19 128 MET A N 1
ATOM 961 C CA . MET A 1 128 ? 8.762 -28.873 15.783 1.00 45.19 128 MET A CA 1
ATOM 962 C C . MET A 1 128 ? 9.334 -28.675 14.380 1.00 45.19 128 MET A C 1
ATOM 964 O O . MET A 1 128 ? 8.796 -27.871 13.620 1.00 45.19 128 MET A O 1
ATOM 968 N N . ASP A 1 129 ? 10.330 -29.472 13.986 1.00 54.12 129 ASP A N 1
ATOM 969 C CA . ASP A 1 129 ? 10.930 -29.393 12.653 1.00 54.12 129 ASP A CA 1
ATOM 970 C C . ASP A 1 129 ? 9.952 -29.760 11.540 1.00 54.12 129 ASP A C 1
ATOM 972 O O . ASP A 1 129 ? 9.929 -29.098 10.510 1.00 54.12 129 ASP A O 1
ATOM 976 N N . LYS A 1 130 ? 9.063 -30.740 11.737 1.00 47.22 130 LYS A N 1
ATOM 977 C CA . LYS A 1 130 ? 8.074 -31.093 10.705 1.00 47.22 130 LYS A CA 1
ATOM 978 C C . LYS A 1 130 ? 7.022 -29.996 10.516 1.00 47.22 130 LYS A C 1
ATOM 980 O O . LYS A 1 130 ? 6.669 -29.677 9.384 1.00 47.22 130 LYS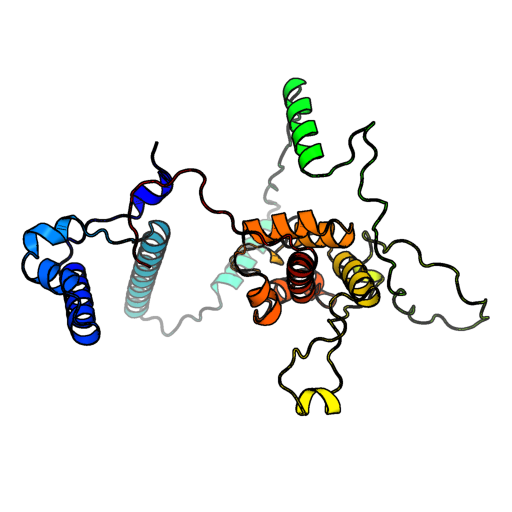 A O 1
ATOM 985 N N . ARG A 1 131 ? 6.553 -29.375 11.607 1.00 51.56 131 ARG A N 1
ATOM 986 C CA . ARG A 1 131 ? 5.628 -28.225 11.546 1.00 51.56 131 ARG A CA 1
ATOM 987 C C . ARG A 1 131 ? 6.307 -26.987 10.969 1.00 51.56 131 ARG A C 1
ATOM 989 O O . ARG A 1 131 ? 5.703 -26.289 10.159 1.00 51.56 131 ARG A O 1
ATOM 996 N N . ARG A 1 132 ? 7.571 -26.760 11.324 1.00 50.66 132 ARG A N 1
ATOM 997 C CA . ARG A 1 132 ? 8.418 -25.719 10.747 1.00 50.66 132 ARG A CA 1
ATOM 998 C C . ARG A 1 132 ? 8.628 -25.963 9.257 1.00 50.66 132 ARG A C 1
ATOM 1000 O O . ARG A 1 132 ? 8.375 -25.058 8.486 1.00 50.66 132 ARG A O 1
ATOM 1007 N N . MET A 1 133 ? 8.965 -27.174 8.823 1.00 45.56 133 MET A N 1
ATOM 1008 C CA . MET A 1 133 ? 9.126 -27.528 7.408 1.00 45.56 133 MET A CA 1
ATOM 1009 C C . MET A 1 133 ? 7.824 -27.379 6.617 1.00 45.56 133 MET A C 1
ATOM 1011 O O . MET A 1 133 ? 7.854 -26.847 5.514 1.00 45.56 133 MET A O 1
ATOM 1015 N N . GLN A 1 134 ? 6.676 -27.758 7.186 1.00 49.88 134 GLN A N 1
ATOM 1016 C CA . GLN A 1 134 ? 5.366 -27.525 6.566 1.00 49.88 134 GLN A CA 1
ATOM 1017 C C . GLN A 1 134 ? 5.047 -26.021 6.463 1.00 49.88 134 GLN A C 1
ATOM 1019 O O . GLN A 1 134 ? 4.526 -25.561 5.451 1.00 49.88 134 GLN A O 1
ATOM 1024 N N . SER A 1 135 ? 5.400 -25.241 7.490 1.00 51.06 135 SER A N 1
ATOM 1025 C CA . SER A 1 135 ? 5.281 -23.780 7.488 1.00 51.06 135 SER A CA 1
ATOM 1026 C C . SER A 1 135 ? 6.222 -23.135 6.470 1.00 51.06 135 SER A C 1
ATOM 1028 O O . SER A 1 135 ? 5.813 -22.214 5.781 1.00 51.06 135 SER A O 1
ATOM 1030 N N . LEU A 1 136 ? 7.453 -23.631 6.332 1.00 44.44 136 LEU A N 1
ATOM 1031 C CA . LEU A 1 136 ? 8.450 -23.163 5.366 1.00 44.44 136 LEU A CA 1
ATOM 1032 C C . LEU A 1 136 ? 8.057 -23.536 3.928 1.00 44.44 136 LEU A C 1
ATOM 1034 O O . LEU A 1 136 ? 8.275 -22.742 3.020 1.00 44.44 136 LEU A O 1
ATOM 1038 N N . ALA A 1 137 ? 7.412 -24.691 3.728 1.00 42.47 137 ALA A N 1
ATOM 1039 C CA . ALA A 1 137 ? 6.815 -25.094 2.454 1.00 42.47 137 ALA A CA 1
ATOM 1040 C C . ALA A 1 137 ? 5.654 -24.168 2.064 1.00 42.47 137 ALA A C 1
ATOM 1042 O O . ALA A 1 137 ? 5.599 -23.683 0.938 1.00 42.47 137 ALA A O 1
ATOM 1043 N N . ASN A 1 138 ? 4.779 -23.847 3.023 1.00 47.53 138 ASN A N 1
ATOM 1044 C CA . ASN A 1 138 ? 3.702 -22.871 2.841 1.00 47.53 138 ASN A CA 1
ATOM 1045 C C . ASN A 1 138 ? 4.228 -21.427 2.694 1.00 47.53 138 ASN A C 1
ATOM 1047 O O . ASN A 1 138 ? 3.553 -20.591 2.109 1.00 47.53 138 ASN A O 1
ATOM 1051 N N . GLN A 1 139 ? 5.434 -21.138 3.195 1.00 49.06 139 GLN A N 1
ATOM 1052 C CA . GLN A 1 139 ? 6.171 -19.880 2.998 1.00 49.06 139 GLN A CA 1
ATOM 1053 C C . GLN A 1 139 ? 7.067 -19.911 1.739 1.00 49.06 139 GLN A C 1
ATOM 1055 O O . GLN A 1 139 ? 7.753 -18.934 1.441 1.00 49.06 139 GLN A O 1
ATOM 1060 N N . GLY A 1 140 ? 7.046 -21.002 0.961 1.00 43.31 140 GLY A N 1
ATOM 1061 C CA . GLY A 1 140 ? 7.687 -21.091 -0.349 1.00 43.31 140 GLY A CA 1
ATOM 1062 C C . GLY A 1 140 ? 9.203 -21.284 -0.362 1.00 43.31 140 GLY A C 1
ATOM 1063 O O . GLY A 1 140 ? 9.846 -20.876 -1.329 1.00 43.31 140 GLY A O 1
ATOM 1064 N N . LEU A 1 141 ? 9.788 -21.883 0.675 1.00 39.81 141 LEU A N 1
ATOM 1065 C CA . LEU A 1 141 ? 11.170 -22.371 0.632 1.00 39.81 141 LEU A CA 1
ATOM 1066 C C . LEU A 1 141 ? 11.208 -23.789 0.029 1.00 39.81 141 LEU A C 1
ATOM 1068 O O . LEU A 1 141 ? 10.319 -24.595 0.315 1.00 39.81 141 LEU A O 1
ATOM 1072 N N . PRO A 1 142 ? 12.203 -24.114 -0.819 1.00 37.00 142 PRO A N 1
ATOM 1073 C CA . PRO A 1 142 ? 12.222 -25.369 -1.566 1.00 37.00 142 PRO A CA 1
ATOM 1074 C C . PRO A 1 142 ? 12.317 -26.586 -0.634 1.00 37.00 142 PRO A C 1
ATOM 1076 O O . PRO A 1 142 ? 13.262 -26.722 0.144 1.00 37.00 142 PRO A O 1
ATOM 1079 N N . VAL A 1 143 ? 11.340 -27.492 -0.743 1.00 41.44 143 VAL A N 1
ATOM 1080 C CA . VAL A 1 143 ? 11.312 -28.784 -0.042 1.00 41.44 143 VAL A CA 1
ATOM 1081 C C . VAL A 1 143 ? 11.868 -29.866 -0.965 1.00 41.44 143 VAL A C 1
ATOM 1083 O O . VAL A 1 143 ? 11.471 -29.980 -2.124 1.00 41.44 143 VAL A O 1
ATOM 1086 N N . LYS A 1 144 ? 12.786 -30.690 -0.452 1.00 36.75 144 LYS A N 1
ATOM 1087 C CA . LYS A 1 144 ? 13.433 -31.771 -1.208 1.00 36.75 144 LYS A CA 1
ATOM 1088 C C . LYS A 1 144 ? 12.384 -32.766 -1.743 1.00 36.75 144 LYS A C 1
ATOM 1090 O O . LYS A 1 144 ? 11.724 -33.432 -0.952 1.00 36.75 144 LYS A O 1
ATOM 1095 N N . GLY A 1 145 ? 12.264 -32.886 -3.070 1.00 39.75 145 GLY A N 1
ATOM 1096 C CA . GLY A 1 145 ? 11.427 -33.892 -3.748 1.00 39.75 145 GLY A CA 1
ATOM 1097 C C . GLY A 1 145 ? 10.114 -33.394 -4.372 1.00 39.75 145 GLY A C 1
ATOM 1098 O O . GLY A 1 145 ? 9.427 -34.195 -4.999 1.00 39.75 145 GLY A O 1
ATOM 1099 N N . ILE A 1 146 ? 9.772 -32.105 -4.255 1.00 39.94 146 ILE A N 1
ATOM 1100 C CA . ILE A 1 146 ? 8.628 -31.494 -4.955 1.00 39.94 146 ILE A CA 1
ATOM 1101 C C . ILE A 1 146 ? 9.176 -30.472 -5.952 1.00 39.94 146 ILE A C 1
ATOM 1103 O O . ILE A 1 146 ? 9.773 -29.475 -5.547 1.00 39.94 146 ILE A O 1
ATOM 1107 N N . ALA A 1 147 ? 8.993 -30.732 -7.250 1.00 38.84 147 ALA A N 1
ATOM 1108 C CA . ALA A 1 147 ? 9.358 -29.785 -8.297 1.00 38.84 147 ALA A CA 1
ATOM 1109 C C . ALA A 1 147 ? 8.483 -28.526 -8.155 1.00 38.84 147 ALA A C 1
ATOM 1111 O O . ALA A 1 147 ? 7.253 -28.639 -8.173 1.00 38.84 147 ALA A O 1
ATOM 1112 N N . PRO A 1 148 ? 9.071 -27.337 -7.974 1.00 41.56 148 PRO A N 1
ATOM 1113 C CA . PRO A 1 148 ? 8.283 -26.131 -7.831 1.00 41.56 148 PRO A CA 1
ATOM 1114 C C . PRO A 1 148 ? 7.632 -25.736 -9.161 1.00 41.56 148 PRO A C 1
ATOM 1116 O O . PRO A 1 148 ? 8.297 -25.653 -10.187 1.00 41.56 148 PRO A O 1
ATOM 1119 N N . THR A 1 149 ? 6.338 -25.421 -9.151 1.00 41.66 149 THR A N 1
ATOM 1120 C CA . THR A 1 149 ? 5.575 -25.048 -10.359 1.00 41.66 149 THR A CA 1
ATOM 1121 C C . THR A 1 149 ? 5.943 -23.668 -10.940 1.00 41.66 149 THR A C 1
ATOM 1123 O O . THR A 1 149 ? 5.326 -23.236 -11.909 1.00 41.66 149 THR A O 1
ATOM 1126 N N . TRP A 1 150 ? 6.918 -22.953 -10.362 1.00 46.22 150 TRP A N 1
ATOM 1127 C CA . TRP A 1 150 ? 7.189 -21.529 -10.617 1.00 46.22 150 TRP A CA 1
ATOM 1128 C C . TRP A 1 150 ? 8.330 -21.225 -11.604 1.00 46.22 150 TRP A C 1
ATOM 1130 O O . TRP A 1 150 ? 8.506 -20.064 -11.967 1.00 46.22 150 TRP A O 1
ATOM 1140 N N . GLU A 1 151 ? 9.083 -22.218 -12.089 1.00 43.22 151 GLU A N 1
ATOM 1141 C CA . GLU A 1 151 ? 10.145 -21.986 -13.091 1.00 43.22 151 GLU A CA 1
ATOM 1142 C C . GLU A 1 151 ? 9.603 -21.697 -14.502 1.00 43.22 151 GLU A C 1
ATOM 1144 O O . GLU A 1 151 ? 10.281 -21.052 -15.299 1.00 43.22 151 GLU A O 1
ATOM 1149 N N . ALA A 1 152 ? 8.366 -22.098 -14.808 1.00 40.34 152 ALA A N 1
ATOM 1150 C CA . ALA A 1 152 ? 7.808 -22.000 -16.158 1.00 40.34 152 ALA A CA 1
ATOM 1151 C C . ALA A 1 152 ? 7.454 -20.565 -16.617 1.00 40.34 152 ALA A C 1
ATOM 1153 O O . ALA A 1 152 ? 7.330 -20.344 -17.816 1.00 40.34 152 ALA A O 1
ATOM 1154 N N . ASN A 1 153 ? 7.319 -19.591 -15.699 1.00 42.56 153 ASN A N 1
ATOM 1155 C CA . ASN A 1 153 ? 6.775 -18.248 -15.988 1.00 42.56 153 ASN A CA 1
ATOM 1156 C C . ASN A 1 153 ? 7.669 -17.074 -15.522 1.00 42.56 153 ASN A C 1
ATOM 1158 O O . ASN A 1 153 ? 7.170 -15.970 -15.291 1.00 42.56 153 ASN A O 1
ATOM 1162 N N . ARG A 1 154 ? 8.985 -17.273 -15.351 1.00 44.16 154 ARG A N 1
ATOM 1163 C CA . ARG A 1 154 ? 9.891 -16.189 -14.920 1.00 44.16 154 ARG A CA 1
ATOM 1164 C C . ARG A 1 154 ? 10.089 -15.153 -16.054 1.00 44.16 154 ARG A C 1
ATOM 1166 O O . ARG A 1 154 ? 10.572 -15.536 -17.119 1.00 44.16 154 ARG A O 1
ATOM 1173 N N . PRO A 1 155 ? 9.760 -13.857 -15.857 1.00 43.22 155 PRO A N 1
ATOM 1174 C CA . PRO A 1 155 ? 9.927 -12.829 -16.889 1.00 43.22 155 PRO A CA 1
ATOM 1175 C C . PRO A 1 155 ? 11.397 -12.572 -17.257 1.00 43.22 155 PRO A C 1
ATOM 1177 O O . PRO A 1 155 ? 12.291 -12.666 -16.416 1.00 43.22 155 PRO A O 1
ATOM 1180 N N . THR A 1 156 ? 11.639 -12.204 -18.518 1.00 45.91 156 THR A N 1
ATOM 1181 C CA . THR A 1 156 ? 12.954 -11.793 -19.045 1.00 45.91 156 THR A CA 1
ATOM 1182 C C . THR A 1 156 ? 13.393 -10.445 -18.457 1.00 45.91 156 THR A C 1
ATOM 1184 O O . THR A 1 156 ? 12.562 -9.662 -18.025 1.00 45.91 156 THR A O 1
ATOM 1187 N N . ILE A 1 157 ? 14.696 -10.162 -18.407 1.00 45.38 157 ILE A N 1
ATOM 1188 C CA . ILE A 1 157 ? 15.291 -9.070 -17.612 1.00 45.38 157 ILE A CA 1
ATOM 1189 C C . ILE A 1 157 ? 15.730 -7.884 -18.471 1.00 45.38 157 ILE A C 1
ATOM 1191 O O . ILE A 1 157 ? 16.152 -8.059 -19.612 1.00 45.38 157 ILE A O 1
ATOM 1195 N N . MET A 1 158 ? 15.662 -6.670 -17.910 1.00 46.88 158 MET A N 1
ATOM 1196 C CA . MET A 1 158 ? 16.229 -5.471 -18.537 1.00 46.88 158 MET A CA 1
ATOM 1197 C C . MET A 1 158 ? 17.769 -5.473 -18.500 1.00 46.88 158 MET A C 1
ATOM 1199 O O . MET A 1 158 ? 18.354 -5.940 -17.521 1.00 46.88 158 MET A O 1
ATOM 1203 N N . PRO A 1 159 ? 18.449 -4.892 -19.505 1.00 48.59 159 PRO A N 1
ATOM 1204 C CA . PRO A 1 159 ? 19.908 -4.838 -19.524 1.00 48.59 159 PRO A CA 1
ATOM 1205 C C . PRO A 1 159 ? 20.479 -4.082 -18.303 1.00 48.59 159 PRO A C 1
ATOM 1207 O O . PRO A 1 159 ? 19.864 -3.109 -17.847 1.00 48.59 159 PRO A O 1
ATOM 1210 N N . PRO A 1 160 ? 21.641 -4.516 -17.769 1.00 49.34 160 PRO A N 1
ATOM 1211 C CA . PRO A 1 160 ? 22.307 -3.877 -16.633 1.00 49.34 160 PRO A CA 1
ATOM 1212 C C . PRO A 1 160 ? 22.759 -2.446 -16.956 1.00 49.34 160 PRO A C 1
ATOM 1214 O O . PRO A 1 160 ? 22.857 -2.054 -18.122 1.00 49.34 160 PRO A O 1
ATOM 1217 N N . LYS A 1 161 ? 23.048 -1.664 -15.909 1.00 47.47 161 LYS A N 1
ATOM 1218 C CA . LYS A 1 161 ? 23.600 -0.306 -16.018 1.00 47.47 161 LYS A CA 1
ATOM 1219 C C . LYS A 1 161 ? 24.856 -0.316 -16.904 1.00 47.47 161 LYS A C 1
ATOM 1221 O O . LYS A 1 161 ? 25.706 -1.192 -16.720 1.00 47.47 161 LYS A O 1
ATOM 1226 N N . PRO A 1 162 ? 25.024 0.634 -17.844 1.00 43.72 162 PRO A N 1
ATOM 1227 C CA . PRO A 1 162 ? 26.289 0.768 -18.550 1.00 43.72 162 PRO A CA 1
ATOM 1228 C C . PRO A 1 162 ? 27.389 1.064 -17.526 1.00 43.72 162 PRO A C 1
ATOM 1230 O O . PRO A 1 162 ? 27.304 2.039 -16.778 1.00 43.72 162 PRO A O 1
ATOM 1233 N N . ALA A 1 163 ? 28.406 0.201 -17.473 1.00 41.94 163 ALA A N 1
ATOM 1234 C CA . ALA A 1 163 ? 29.571 0.410 -16.626 1.00 41.94 163 ALA A CA 1
ATOM 1235 C C . ALA A 1 163 ? 30.147 1.808 -16.893 1.00 41.94 163 ALA A C 1
ATOM 1237 O O . ALA A 1 163 ? 30.316 2.206 -18.050 1.00 41.94 163 ALA A O 1
ATOM 1238 N N . ALA A 1 164 ? 30.462 2.554 -15.832 1.00 36.47 164 ALA A N 1
ATOM 1239 C CA . ALA A 1 164 ? 31.309 3.730 -15.969 1.00 36.47 164 ALA A CA 1
ATOM 1240 C C . ALA A 1 164 ? 32.609 3.273 -16.654 1.00 36.47 164 ALA A C 1
ATOM 1242 O O . ALA A 1 164 ? 33.316 2.419 -16.120 1.00 36.47 164 ALA A O 1
ATOM 1243 N N . LYS A 1 165 ? 32.859 3.759 -17.878 1.00 29.38 165 LYS A N 1
ATOM 1244 C CA . LYS A 1 165 ? 34.003 3.363 -18.714 1.00 29.38 165 LYS A CA 1
ATOM 1245 C C . LYS A 1 165 ? 35.308 3.365 -17.900 1.00 29.38 165 LYS A C 1
ATOM 1247 O O . LYS A 1 165 ? 35.697 4.436 -17.436 1.00 29.38 165 LYS A O 1
ATOM 1252 N N . PRO A 1 166 ? 36.078 2.267 -17.856 1.00 33.31 166 PRO A N 1
ATOM 1253 C CA . PRO A 1 166 ? 37.520 2.374 -17.962 1.00 33.31 166 PRO A CA 1
ATOM 1254 C C . PRO A 1 166 ? 37.885 2.626 -19.434 1.00 33.31 166 PRO A C 1
ATOM 1256 O O . PRO A 1 166 ? 37.164 2.240 -20.358 1.00 33.31 166 PRO A O 1
ATOM 1259 N N . ALA A 1 167 ? 38.984 3.336 -19.660 1.00 31.28 167 ALA A N 1
ATOM 1260 C CA . ALA A 1 167 ? 39.466 3.681 -20.989 1.00 31.28 167 ALA A CA 1
ATOM 1261 C C . ALA A 1 167 ? 39.755 2.442 -21.869 1.00 31.28 167 ALA A C 1
ATOM 1263 O O . ALA A 1 167 ? 40.315 1.463 -21.396 1.00 31.28 167 ALA A O 1
ATOM 1264 N N . ALA A 1 168 ? 39.400 2.574 -23.154 1.00 34.53 168 ALA A N 1
ATOM 1265 C CA . ALA A 1 168 ? 39.921 1.893 -24.349 1.00 34.53 168 ALA A CA 1
ATOM 1266 C C . ALA A 1 168 ? 40.020 0.347 -24.387 1.00 34.53 168 ALA A C 1
ATOM 1268 O O . ALA A 1 168 ? 40.906 -0.243 -23.785 1.00 34.53 168 ALA A O 1
ATOM 1269 N N . ALA A 1 169 ? 39.205 -0.272 -25.259 1.00 32.19 169 ALA A N 1
ATOM 1270 C CA . ALA A 1 169 ? 39.618 -1.051 -26.448 1.00 32.19 169 ALA A CA 1
ATOM 1271 C C . ALA A 1 169 ? 38.617 -2.182 -26.783 1.00 32.19 169 ALA A C 1
ATOM 1273 O O . ALA A 1 169 ? 38.329 -3.025 -25.944 1.00 32.19 169 ALA A O 1
ATOM 1274 N N . GLY A 1 170 ? 38.158 -2.215 -28.043 1.00 31.91 170 GLY A N 1
ATOM 1275 C CA . GLY A 1 170 ? 37.675 -3.417 -28.745 1.00 31.91 170 GLY A CA 1
ATOM 1276 C C . GLY A 1 170 ? 36.282 -3.950 -28.381 1.00 31.91 170 GLY A C 1
ATOM 1277 O O . GLY A 1 170 ? 36.099 -4.600 -27.361 1.00 31.91 170 GLY A O 1
ATOM 1278 N N . ALA A 1 171 ? 35.307 -3.750 -29.269 1.00 39.06 171 ALA A N 1
ATOM 1279 C CA . ALA A 1 171 ? 33.983 -4.369 -29.179 1.00 39.06 171 ALA A CA 1
ATOM 1280 C C . ALA A 1 171 ? 33.999 -5.857 -29.599 1.00 39.06 171 ALA A C 1
ATOM 1282 O O . ALA A 1 171 ? 34.573 -6.172 -30.642 1.00 39.06 171 ALA A O 1
ATOM 1283 N N . PRO A 1 172 ? 33.289 -6.747 -28.879 1.00 35.44 172 PRO A N 1
ATOM 1284 C CA . PRO A 1 172 ? 32.765 -8.001 -29.418 1.00 35.44 172 PRO A CA 1
ATOM 1285 C C . PRO A 1 172 ? 31.218 -7.987 -29.509 1.00 35.44 172 PRO A C 1
ATOM 1287 O O . PRO A 1 172 ? 30.578 -7.074 -28.978 1.00 35.44 172 PRO A O 1
ATOM 1290 N N . PRO A 1 173 ? 30.606 -8.940 -30.245 1.00 36.16 173 PRO A N 1
ATOM 1291 C CA . PRO A 1 173 ? 29.256 -8.802 -30.793 1.00 36.16 173 PRO A CA 1
ATOM 1292 C C . PRO A 1 173 ? 28.147 -8.976 -29.745 1.00 36.16 173 PRO A C 1
ATOM 1294 O O . PRO A 1 173 ? 28.370 -9.483 -28.648 1.00 36.16 173 PRO A O 1
ATOM 1297 N N . ALA A 1 174 ? 26.944 -8.527 -30.120 1.00 33.91 174 ALA A N 1
ATOM 1298 C CA . ALA A 1 174 ? 25.731 -8.504 -29.302 1.00 33.91 174 ALA A CA 1
ATOM 1299 C C . ALA A 1 174 ? 25.496 -9.816 -28.519 1.00 33.91 174 ALA A C 1
ATOM 1301 O O . ALA A 1 174 ? 25.607 -10.897 -29.105 1.00 33.91 174 ALA A O 1
ATOM 1302 N N . PRO A 1 175 ? 25.147 -9.749 -27.217 1.00 36.69 175 PRO A N 1
ATOM 1303 C CA . PRO A 1 175 ? 25.002 -10.949 -26.410 1.00 36.69 175 PRO A CA 1
ATOM 1304 C C . PRO A 1 175 ? 23.673 -11.676 -26.702 1.00 36.69 175 PRO A C 1
ATOM 1306 O O . PRO A 1 175 ? 22.644 -11.027 -26.913 1.00 36.69 175 PRO A O 1
ATOM 1309 N N . PRO A 1 176 ? 23.675 -13.021 -26.684 1.00 33.09 176 PRO A N 1
ATOM 1310 C CA . PRO A 1 176 ? 22.476 -13.849 -26.772 1.00 33.09 176 PRO A CA 1
ATOM 1311 C C . PRO A 1 176 ? 21.671 -13.809 -25.456 1.00 33.09 176 PRO A C 1
ATOM 1313 O O . PRO A 1 176 ? 22.225 -13.498 -24.406 1.00 33.09 176 PRO A O 1
ATOM 1316 N N . ALA A 1 177 ? 20.367 -14.106 -25.555 1.00 34.22 177 ALA A N 1
ATOM 1317 C CA . ALA A 1 177 ? 19.348 -14.303 -24.504 1.00 34.22 177 ALA A CA 1
ATOM 1318 C C . ALA A 1 177 ? 19.745 -13.975 -23.039 1.00 34.22 177 ALA A C 1
ATOM 1320 O O . ALA A 1 177 ? 20.558 -14.657 -22.418 1.00 34.22 177 ALA A O 1
ATOM 1321 N N . ALA A 1 178 ? 19.101 -12.945 -22.473 1.00 39.44 178 ALA A N 1
ATOM 1322 C CA . ALA A 1 178 ? 19.453 -12.330 -21.192 1.00 39.44 178 ALA A CA 1
ATOM 1323 C C . ALA A 1 178 ? 19.317 -13.267 -19.960 1.00 39.44 178 ALA A C 1
ATOM 1325 O O . ALA A 1 178 ? 18.275 -13.906 -19.791 1.00 39.44 178 ALA A O 1
ATOM 1326 N N . PRO A 1 179 ? 20.321 -13.300 -19.059 1.00 48.94 179 PRO A N 1
ATOM 1327 C CA . PRO A 1 179 ? 20.331 -14.113 -17.839 1.00 48.94 179 PRO A CA 1
ATOM 1328 C C . PRO A 1 179 ? 19.508 -13.477 -16.704 1.00 48.94 179 PRO A C 1
ATOM 1330 O O . PRO A 1 179 ? 19.357 -12.258 -16.667 1.00 48.94 179 PRO A O 1
ATOM 1333 N N . ALA A 1 180 ? 19.013 -14.315 -15.776 1.00 57.00 180 ALA A N 1
ATOM 1334 C CA . ALA A 1 180 ? 18.273 -13.977 -14.544 1.00 57.00 180 ALA A CA 1
ATOM 1335 C C . ALA A 1 180 ? 18.764 -12.676 -13.856 1.00 57.00 180 ALA A C 1
ATOM 1337 O O . ALA A 1 180 ? 19.967 -12.511 -13.675 1.00 57.00 180 ALA A O 1
ATOM 1338 N N . ALA A 1 181 ? 17.863 -11.766 -13.441 1.00 61.62 181 ALA A N 1
ATOM 1339 C CA . ALA A 1 181 ? 18.265 -10.550 -12.715 1.00 61.62 181 ALA A CA 1
ATOM 1340 C C . ALA A 1 181 ? 18.980 -10.929 -11.415 1.00 61.62 181 ALA A C 1
ATOM 1342 O O . ALA A 1 181 ? 18.459 -11.730 -10.638 1.00 61.62 181 ALA A O 1
ATOM 1343 N N . ASP A 1 182 ? 20.142 -10.326 -11.169 1.00 73.44 182 ASP A N 1
ATOM 1344 C CA . ASP A 1 182 ? 20.904 -10.540 -9.942 1.00 73.44 182 ASP A CA 1
ATOM 1345 C C . ASP A 1 182 ? 20.180 -9.869 -8.768 1.00 73.44 182 ASP A C 1
ATOM 1347 O O . ASP A 1 182 ? 20.122 -8.642 -8.670 1.00 73.44 182 ASP A O 1
ATOM 1351 N N . LYS A 1 183 ? 19.609 -10.682 -7.875 1.00 80.88 183 LYS A N 1
ATOM 1352 C CA . LYS A 1 183 ? 18.947 -10.216 -6.652 1.00 80.88 183 LYS A CA 1
ATOM 1353 C C . LYS A 1 183 ? 19.940 -9.709 -5.609 1.00 80.88 183 LYS A C 1
ATOM 1355 O O . LYS A 1 183 ? 19.662 -8.724 -4.933 1.00 80.88 183 LYS A O 1
ATOM 1360 N N . LEU A 1 184 ? 21.099 -10.355 -5.487 1.00 78.25 184 LEU A N 1
ATOM 1361 C CA . LEU A 1 184 ? 22.058 -10.095 -4.413 1.00 78.25 184 LEU A CA 1
ATOM 1362 C C . LEU A 1 184 ? 22.709 -8.715 -4.568 1.00 78.25 184 LEU A C 1
ATOM 1364 O O . LEU A 1 184 ? 22.990 -8.039 -3.580 1.00 78.25 184 LEU A O 1
ATOM 1368 N N . ARG A 1 185 ? 22.931 -8.283 -5.815 1.00 81.06 185 ARG A N 1
ATOM 1369 C CA . ARG A 1 185 ? 23.486 -6.959 -6.144 1.00 81.06 185 ARG A CA 1
ATOM 1370 C C . ARG A 1 185 ? 22.594 -6.150 -7.081 1.00 81.06 185 ARG A C 1
ATOM 1372 O O . ARG A 1 185 ? 23.084 -5.293 -7.820 1.00 81.06 185 ARG A O 1
ATOM 1379 N N . GLY A 1 186 ? 21.281 -6.369 -7.034 1.00 85.12 186 GLY A N 1
ATOM 1380 C CA . GLY A 1 186 ? 20.336 -5.711 -7.940 1.00 85.12 186 GLY A CA 1
ATOM 1381 C C . GLY A 1 186 ? 20.333 -4.186 -7.819 1.00 85.12 186 GLY A C 1
ATOM 1382 O O . GLY A 1 186 ? 20.279 -3.483 -8.825 1.00 85.12 186 GLY A O 1
ATOM 1383 N N . PHE A 1 187 ? 20.477 -3.654 -6.603 1.00 86.81 187 PHE A N 1
ATOM 1384 C CA . PHE A 1 187 ? 20.540 -2.205 -6.368 1.00 86.81 187 PHE A CA 1
ATOM 1385 C C . PHE A 1 187 ? 21.816 -1.542 -6.906 1.00 86.81 187 PHE A C 1
ATOM 1387 O O . PHE A 1 187 ? 21.790 -0.352 -7.199 1.00 86.81 187 PHE A O 1
ATOM 1394 N N . VAL A 1 188 ? 22.901 -2.309 -7.060 1.00 86.81 188 VAL A N 1
ATOM 1395 C CA . VAL A 1 188 ? 24.168 -1.852 -7.658 1.00 86.81 188 VAL A CA 1
ATOM 1396 C C . VAL A 1 188 ? 24.123 -1.972 -9.184 1.00 86.81 188 VAL A C 1
ATOM 1398 O O . VAL A 1 188 ? 24.661 -1.130 -9.898 1.00 86.81 188 VAL A O 1
ATOM 1401 N N . SER A 1 189 ? 23.489 -3.032 -9.688 1.00 85.94 189 SER A N 1
ATOM 1402 C CA . SER A 1 189 ? 23.591 -3.451 -11.092 1.00 85.94 189 SER A CA 1
ATOM 1403 C C . SER A 1 189 ? 22.573 -2.790 -12.021 1.00 85.94 189 SER A C 1
ATOM 1405 O O . SER A 1 189 ? 22.808 -2.693 -13.226 1.00 85.94 189 SER A O 1
ATOM 1407 N N . TYR A 1 190 ? 21.435 -2.344 -11.492 1.00 87.12 190 TYR A N 1
ATOM 1408 C CA . TYR A 1 190 ? 20.330 -1.790 -12.276 1.00 87.12 190 TYR A CA 1
ATOM 1409 C C . TYR A 1 190 ? 20.005 -0.403 -11.778 1.00 87.12 190 TYR A C 1
ATOM 1411 O O . TYR A 1 190 ? 19.925 -0.246 -10.574 1.00 87.12 190 TYR A O 1
ATOM 1419 N N . ASP A 1 191 ? 19.743 0.568 -12.652 1.00 89.38 191 ASP A N 1
ATOM 1420 C CA . ASP A 1 191 ? 19.246 1.887 -12.243 1.00 89.38 191 ASP A CA 1
ATOM 1421 C C . ASP A 1 191 ? 17.749 1.858 -11.904 1.00 89.38 191 ASP A C 1
ATOM 1423 O O . ASP A 1 191 ? 16.984 1.021 -12.405 1.00 89.38 191 ASP A O 1
ATOM 1427 N N . ARG A 1 192 ? 17.313 2.800 -11.056 1.00 92.06 192 ARG A N 1
ATOM 1428 C CA . ARG A 1 192 ? 15.888 2.988 -10.773 1.00 92.06 192 ARG A CA 1
ATOM 1429 C C . ARG A 1 192 ? 15.199 3.465 -12.045 1.00 92.06 192 ARG A C 1
ATOM 1431 O O . ARG A 1 192 ? 15.597 4.466 -12.634 1.00 92.06 192 ARG A O 1
ATOM 1438 N N . LYS A 1 193 ? 14.128 2.780 -12.427 1.00 88.12 193 LYS A N 1
ATOM 1439 C CA . LYS A 1 193 ? 13.252 3.173 -13.530 1.00 88.12 193 LYS A CA 1
ATOM 1440 C C . LYS A 1 193 ? 11.815 3.140 -13.043 1.00 88.12 193 LYS A C 1
ATOM 1442 O O . LYS A 1 193 ? 11.359 2.123 -12.529 1.00 88.12 193 LYS A O 1
ATOM 1447 N N . ALA A 1 194 ? 11.131 4.271 -13.167 1.00 80.62 194 ALA A N 1
ATOM 1448 C CA . ALA A 1 194 ? 9.694 4.327 -12.957 1.00 80.62 194 ALA A CA 1
ATOM 1449 C C . ALA A 1 194 ? 8.964 3.714 -14.159 1.00 80.62 194 ALA A C 1
ATOM 1451 O O . ALA A 1 194 ? 9.551 3.530 -15.229 1.00 80.62 194 ALA A O 1
ATOM 1452 N N . LEU A 1 195 ? 7.676 3.432 -13.971 1.00 83.19 195 LEU A N 1
ATOM 1453 C CA . LEU A 1 195 ? 6.759 3.191 -15.079 1.00 83.19 195 LEU A CA 1
ATOM 1454 C C . LEU A 1 195 ? 6.842 4.362 -16.075 1.00 83.19 195 LEU A C 1
ATOM 1456 O O . LEU A 1 195 ? 6.738 5.514 -15.638 1.00 83.19 195 LEU A O 1
ATOM 1460 N N . PRO A 1 196 ? 7.070 4.098 -17.375 1.00 85.69 196 PRO A N 1
ATOM 1461 C CA . PRO A 1 196 ? 7.068 5.153 -18.376 1.00 85.69 196 PRO A CA 1
ATOM 1462 C C . PRO A 1 196 ? 5.684 5.800 -18.435 1.00 85.69 196 PRO A C 1
ATOM 1464 O O . PRO A 1 196 ? 4.676 5.177 -18.107 1.00 85.69 196 PRO A O 1
ATOM 1467 N N . TYR A 1 197 ? 5.640 7.065 -18.829 1.00 89.94 197 TYR A N 1
ATOM 1468 C CA . TYR A 1 197 ? 4.386 7.761 -19.089 1.00 89.94 197 TYR A CA 1
ATOM 1469 C C . TYR A 1 197 ? 4.127 7.817 -20.587 1.00 89.94 197 TYR A C 1
ATOM 1471 O O . TYR A 1 197 ? 5.078 7.877 -21.368 1.00 89.94 197 TYR A O 1
ATOM 1479 N N . ARG A 1 198 ? 2.845 7.860 -20.959 1.00 90.31 198 ARG A N 1
ATOM 1480 C CA . ARG A 1 198 ? 2.413 8.129 -22.330 1.00 90.31 198 ARG A CA 1
ATOM 1481 C C . ARG A 1 198 ? 2.958 9.474 -22.798 1.00 90.31 198 ARG A C 1
ATOM 1483 O O . ARG A 1 198 ? 3.182 10.382 -21.982 1.00 90.31 198 ARG A O 1
ATOM 1490 N N . ASP A 1 199 ? 3.152 9.594 -24.108 1.00 91.44 199 ASP A N 1
ATOM 1491 C CA . ASP A 1 199 ? 3.665 10.815 -24.714 1.00 91.44 199 ASP A CA 1
ATOM 1492 C C . ASP A 1 199 ? 2.802 12.027 -24.335 1.00 91.44 199 ASP A C 1
ATOM 1494 O O . ASP A 1 199 ? 1.573 11.951 -24.219 1.00 91.44 199 ASP A O 1
ATOM 1498 N N . THR A 1 200 ? 3.455 13.166 -24.104 1.00 93.56 200 THR A N 1
ATOM 1499 C CA . THR A 1 200 ? 2.765 14.370 -23.639 1.00 93.56 200 THR A CA 1
ATOM 1500 C C . THR A 1 200 ? 1.773 14.895 -24.672 1.00 93.56 200 THR A C 1
ATOM 1502 O O . THR A 1 200 ? 0.707 15.367 -24.281 1.00 93.56 200 THR A O 1
ATOM 1505 N N . ALA A 1 201 ? 2.075 14.785 -25.969 1.00 94.38 201 ALA A N 1
ATOM 1506 C CA . ALA A 1 201 ? 1.204 15.247 -27.044 1.00 94.38 201 ALA A CA 1
ATOM 1507 C C . ALA A 1 201 ? -0.003 14.323 -27.271 1.00 94.38 201 ALA A C 1
ATOM 1509 O O . ALA A 1 201 ? -0.994 14.746 -27.874 1.00 94.38 201 ALA A O 1
ATOM 1510 N N . GLU A 1 202 ? 0.066 13.077 -26.804 1.00 91.56 202 GLU A N 1
ATOM 1511 C CA . GLU A 1 202 ? -1.051 12.131 -26.819 1.00 91.56 202 GLU A CA 1
ATOM 1512 C C . GLU A 1 202 ? -1.943 12.330 -25.592 1.00 91.56 202 GLU A C 1
ATOM 1514 O O . GLU A 1 202 ? -3.119 12.648 -25.746 1.00 91.56 202 GLU A O 1
ATOM 1519 N N . ARG A 1 203 ? -1.374 12.292 -24.379 1.00 92.62 203 ARG A N 1
ATOM 1520 C CA . ARG A 1 203 ? -2.143 12.315 -23.118 1.00 92.62 203 ARG A CA 1
ATOM 1521 C C . ARG A 1 203 ? -2.872 13.629 -22.805 1.00 92.62 203 ARG A C 1
ATOM 1523 O O . ARG A 1 203 ? -3.639 13.683 -21.857 1.00 92.62 203 ARG A O 1
ATOM 1530 N N . ILE A 1 204 ? -2.590 14.719 -23.527 1.00 95.19 204 ILE A N 1
ATOM 1531 C CA . ILE A 1 204 ? -3.335 15.990 -23.388 1.00 95.19 204 ILE A CA 1
ATOM 1532 C C . ILE A 1 204 ? -4.700 15.910 -24.097 1.00 95.19 204 ILE A C 1
ATOM 1534 O O . ILE A 1 204 ? -5.586 16.722 -23.834 1.00 95.19 204 ILE A O 1
ATOM 1538 N N . LYS A 1 205 ? -4.879 14.947 -25.008 1.00 94.75 205 LYS A N 1
ATOM 1539 C CA . LYS A 1 205 ? -6.079 14.820 -25.845 1.00 94.75 205 LYS A CA 1
ATOM 1540 C C . LYS A 1 205 ? -7.168 13.944 -25.218 1.00 94.75 205 LYS A C 1
ATOM 1542 O O . LYS A 1 205 ? -8.274 13.911 -25.752 1.00 94.75 205 LYS A O 1
ATOM 1547 N N . ASP A 1 206 ? -6.871 13.255 -24.120 1.00 95.00 206 ASP A N 1
ATOM 1548 C CA . ASP A 1 206 ? -7.769 12.313 -23.453 1.00 95.00 206 ASP A CA 1
ATOM 1549 C C . ASP A 1 206 ? -7.639 12.387 -21.917 1.00 95.00 206 ASP A C 1
ATOM 1551 O O . ASP A 1 206 ? -6.863 13.177 -21.378 1.00 95.00 206 ASP A O 1
ATOM 1555 N N . TRP A 1 207 ? -8.448 11.589 -21.218 1.00 93.50 207 TRP A N 1
ATOM 1556 C CA . TRP A 1 207 ? -8.424 11.444 -19.756 1.00 93.50 207 TRP A CA 1
ATOM 1557 C C . TRP A 1 207 ? -8.004 10.029 -19.325 1.00 93.50 207 TRP A C 1
ATOM 1559 O O . TRP A 1 207 ? -8.274 9.624 -18.193 1.00 93.50 207 TRP A O 1
ATOM 1569 N N . ASP A 1 208 ? -7.377 9.268 -20.226 1.00 90.81 208 ASP A N 1
ATOM 1570 C CA . ASP A 1 208 ? -6.966 7.890 -19.967 1.00 90.81 208 ASP A CA 1
ATOM 1571 C C . ASP A 1 208 ? -5.721 7.846 -19.062 1.00 90.81 208 ASP A C 1
ATOM 1573 O O . ASP A 1 208 ? -5.013 8.842 -18.867 1.00 90.81 208 ASP A O 1
ATOM 1577 N N . GLU A 1 209 ? -5.415 6.674 -18.497 1.00 88.75 209 GLU A N 1
ATOM 1578 C CA . GLU A 1 209 ? -4.296 6.515 -17.562 1.00 88.75 209 GLU A CA 1
ATOM 1579 C C . GLU A 1 209 ? -2.965 6.984 -18.175 1.00 88.75 209 GLU A C 1
ATOM 1581 O O . GLU A 1 209 ? -2.624 6.677 -19.313 1.00 88.75 209 GLU A O 1
ATOM 1586 N N . VAL A 1 210 ? -2.199 7.780 -17.422 1.00 90.81 210 VAL A N 1
ATOM 1587 C CA . VAL A 1 210 ? -0.952 8.391 -17.914 1.00 90.81 210 VAL A CA 1
ATOM 1588 C C . VAL A 1 210 ? 0.211 7.398 -17.931 1.00 90.81 210 VAL A C 1
ATOM 1590 O O . VAL A 1 210 ? 1.148 7.580 -18.707 1.00 90.81 210 VAL A O 1
ATOM 1593 N N . ALA A 1 211 ? 0.182 6.379 -17.072 1.00 84.38 211 ALA A N 1
ATOM 1594 C CA . ALA A 1 211 ? 1.197 5.335 -17.050 1.00 84.38 211 ALA A CA 1
ATOM 1595 C C . ALA A 1 211 ? 1.070 4.449 -18.297 1.00 84.38 211 ALA A C 1
ATOM 1597 O O . ALA A 1 211 ? -0.014 3.979 -18.623 1.00 84.38 211 ALA A O 1
ATOM 1598 N N . ASP A 1 212 ? 2.185 4.238 -18.987 1.00 74.62 212 ASP A N 1
ATOM 1599 C CA . ASP A 1 212 ? 2.255 3.483 -20.233 1.00 74.62 212 ASP A CA 1
ATOM 1600 C C . ASP A 1 212 ? 2.708 2.031 -19.991 1.00 74.62 212 ASP A C 1
ATOM 1602 O O . ASP A 1 212 ? 3.376 1.708 -19.002 1.00 74.62 212 ASP A O 1
ATOM 1606 N N . GLN A 1 213 ? 2.363 1.159 -20.937 1.00 64.44 213 GLN A N 1
ATOM 1607 C CA . GLN A 1 213 ? 2.817 -0.229 -21.056 1.00 64.44 213 GLN A CA 1
ATOM 1608 C C . GLN A 1 213 ? 2.479 -1.185 -19.898 1.00 64.44 213 GLN A C 1
ATOM 1610 O O . GLN A 1 213 ? 3.104 -2.248 -19.810 1.00 64.44 213 GLN A O 1
ATOM 1615 N N . GLN A 1 214 ? 1.500 -0.878 -19.040 1.00 67.00 214 GLN A N 1
ATOM 1616 C CA . GLN A 1 214 ? 0.996 -1.840 -18.045 1.00 67.00 214 GLN A CA 1
ATOM 1617 C C . GLN A 1 214 ? 0.564 -3.153 -18.737 1.00 67.00 214 GLN A C 1
ATOM 1619 O O . GLN A 1 214 ? 0.041 -3.137 -19.851 1.00 67.00 214 GLN A O 1
ATOM 1624 N N . GLY A 1 215 ? 0.897 -4.298 -18.135 1.00 66.69 215 GLY A N 1
ATOM 1625 C CA . GLY A 1 215 ? 0.581 -5.630 -18.682 1.00 66.69 215 GLY A CA 1
ATOM 1626 C C . GLY A 1 215 ? 1.492 -6.143 -19.816 1.00 66.69 215 GLY A C 1
ATOM 1627 O O . GLY A 1 215 ? 1.422 -7.316 -20.184 1.00 66.69 215 GLY A O 1
ATOM 1628 N N . THR A 1 216 ? 2.407 -5.330 -20.360 1.00 77.56 216 THR A N 1
ATOM 1629 C CA . THR A 1 216 ? 3.319 -5.782 -21.434 1.00 77.56 216 THR A CA 1
ATOM 1630 C C . THR A 1 216 ? 4.465 -6.676 -20.919 1.00 77.56 216 THR A C 1
ATOM 1632 O O . THR A 1 216 ? 4.888 -6.558 -19.763 1.00 77.56 216 THR A O 1
ATOM 1635 N N . PRO A 1 217 ? 5.083 -7.524 -21.771 1.00 75.06 217 PRO A N 1
ATOM 1636 C CA . PRO A 1 217 ? 6.298 -8.257 -21.398 1.00 75.06 217 PRO A CA 1
ATOM 1637 C C . PRO A 1 217 ? 7.451 -7.340 -20.957 1.00 75.06 217 PRO A C 1
ATOM 1639 O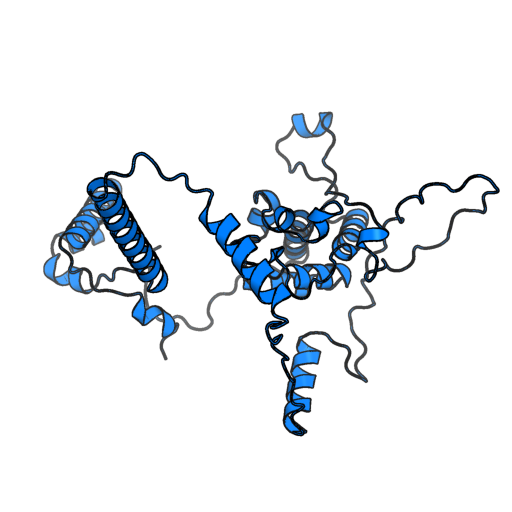 O . PRO A 1 217 ? 8.212 -7.687 -20.055 1.00 75.06 217 PRO A O 1
ATOM 1642 N N . ALA A 1 218 ? 7.556 -6.147 -21.554 1.00 79.12 218 ALA A N 1
ATOM 1643 C CA . ALA A 1 218 ? 8.543 -5.135 -21.179 1.00 79.12 218 ALA A CA 1
ATOM 1644 C C . ALA A 1 218 ? 8.296 -4.583 -19.765 1.00 79.12 218 ALA A C 1
ATOM 1646 O O . ALA A 1 218 ? 9.240 -4.360 -19.007 1.00 79.12 218 ALA A O 1
ATOM 1647 N N . HIS A 1 219 ? 7.032 -4.422 -19.380 1.00 83.00 219 HIS A N 1
ATOM 1648 C CA . HIS A 1 219 ? 6.641 -4.033 -18.033 1.00 83.00 219 HIS A CA 1
ATOM 1649 C C . HIS A 1 219 ? 6.931 -5.129 -17.002 1.00 83.00 219 HIS A C 1
ATOM 1651 O O . HIS A 1 219 ? 7.525 -4.846 -15.961 1.00 83.00 219 HIS A O 1
ATOM 1657 N N . ALA A 1 220 ? 6.625 -6.392 -17.310 1.00 79.75 220 ALA A N 1
ATOM 1658 C CA . ALA A 1 220 ? 6.996 -7.512 -16.444 1.00 79.75 220 ALA A CA 1
ATOM 1659 C C . ALA A 1 220 ? 8.523 -7.596 -16.240 1.00 79.75 220 ALA A C 1
ATOM 1661 O O . ALA A 1 220 ? 8.988 -7.801 -15.116 1.00 79.75 220 ALA A O 1
ATOM 1662 N N . ALA A 1 221 ? 9.300 -7.366 -17.305 1.00 82.62 221 ALA A N 1
ATOM 1663 C CA . ALA A 1 221 ? 10.757 -7.289 -17.247 1.00 82.62 221 ALA A CA 1
ATOM 1664 C C . ALA A 1 221 ? 11.252 -6.135 -16.366 1.00 82.62 221 ALA A C 1
ATOM 1666 O O . ALA A 1 221 ? 12.126 -6.323 -15.516 1.00 82.62 221 ALA A O 1
ATOM 1667 N N . LEU A 1 222 ? 10.666 -4.947 -16.537 1.00 87.25 222 LEU A N 1
ATOM 1668 C CA . LEU A 1 222 ? 10.955 -3.773 -15.720 1.00 87.25 222 LEU A CA 1
ATOM 1669 C C . LEU A 1 222 ? 10.718 -4.070 -14.239 1.00 87.25 222 LEU A C 1
ATOM 1671 O O . LEU A 1 222 ? 11.613 -3.844 -13.429 1.00 87.25 222 LEU A O 1
ATOM 1675 N N . LEU A 1 223 ? 9.557 -4.613 -13.877 1.00 88.12 223 LEU A N 1
ATOM 1676 C CA . LEU A 1 223 ? 9.216 -4.886 -12.481 1.00 88.12 223 LEU A CA 1
ATOM 1677 C C . LEU A 1 223 ? 10.078 -5.977 -11.866 1.00 88.12 223 LEU A C 1
ATOM 1679 O O . LEU A 1 223 ? 10.527 -5.820 -10.734 1.00 88.12 223 LEU A O 1
ATOM 1683 N N . HIS A 1 224 ? 10.368 -7.040 -12.615 1.00 85.25 224 HIS A N 1
ATOM 1684 C CA . HIS A 1 224 ? 11.286 -8.085 -12.177 1.00 85.25 224 HIS A CA 1
ATOM 1685 C C . HIS A 1 224 ? 12.674 -7.506 -11.839 1.00 85.25 224 HIS A C 1
ATOM 1687 O O . HIS A 1 224 ? 13.268 -7.854 -10.812 1.00 85.25 224 HIS A O 1
ATOM 1693 N N . THR A 1 225 ? 13.172 -6.577 -12.663 1.00 88.62 225 THR A N 1
ATOM 1694 C CA . THR A 1 225 ? 14.432 -5.858 -12.425 1.00 88.62 225 THR A CA 1
ATOM 1695 C C . THR A 1 225 ? 14.330 -4.861 -11.264 1.00 88.62 225 THR A C 1
ATOM 1697 O O . THR A 1 225 ? 15.212 -4.823 -10.408 1.00 88.62 225 THR A O 1
ATOM 1700 N N . GLN A 1 226 ? 13.267 -4.056 -11.184 1.00 91.75 226 GLN A N 1
ATOM 1701 C CA . GLN A 1 226 ? 13.119 -3.059 -10.117 1.00 91.75 226 GLN A CA 1
ATOM 1702 C C . GLN A 1 226 ? 12.903 -3.708 -8.743 1.00 91.75 226 GLN A C 1
ATOM 1704 O O . GLN A 1 226 ? 13.454 -3.239 -7.748 1.00 91.75 226 GLN A O 1
ATOM 1709 N N . ALA A 1 227 ? 12.186 -4.830 -8.678 1.00 92.00 227 ALA A N 1
ATOM 1710 C CA . ALA A 1 227 ? 12.019 -5.617 -7.460 1.00 92.00 227 ALA A CA 1
ATOM 1711 C C . ALA A 1 227 ? 13.342 -6.250 -6.975 1.00 92.00 227 ALA A C 1
ATOM 1713 O O . ALA A 1 227 ? 13.563 -6.408 -5.766 1.00 92.00 227 ALA A O 1
ATOM 1714 N N . ALA A 1 228 ? 14.276 -6.537 -7.893 1.00 91.69 228 ALA A N 1
ATOM 1715 C CA . ALA A 1 228 ? 15.625 -6.993 -7.554 1.00 91.69 228 ALA A CA 1
ATOM 1716 C C . ALA A 1 228 ? 16.455 -5.919 -6.824 1.00 91.69 228 ALA A C 1
ATOM 1718 O O . ALA A 1 228 ? 17.353 -6.264 -6.063 1.00 91.69 228 ALA A O 1
ATOM 1719 N N . ARG A 1 229 ? 16.129 -4.621 -6.972 1.00 93.81 229 ARG A N 1
ATOM 1720 C CA . ARG A 1 229 ? 16.796 -3.532 -6.226 1.00 93.81 229 ARG A CA 1
ATOM 1721 C C . ARG A 1 229 ? 16.482 -3.540 -4.727 1.00 93.81 229 ARG A C 1
ATOM 1723 O O . ARG A 1 229 ? 17.156 -2.863 -3.958 1.00 93.81 229 ARG A O 1
ATOM 1730 N N . CYS A 1 230 ? 15.449 -4.255 -4.280 1.00 93.19 230 CYS A N 1
ATOM 1731 C CA . CYS A 1 230 ? 15.157 -4.348 -2.854 1.00 93.19 230 CYS A CA 1
ATOM 1732 C C . CYS A 1 230 ? 16.264 -5.124 -2.127 1.00 93.19 230 CYS A C 1
ATOM 1734 O O . CYS A 1 230 ? 16.517 -6.277 -2.464 1.00 93.19 230 CYS A O 1
ATOM 1736 N N . MET A 1 231 ? 16.875 -4.493 -1.117 1.00 90.25 231 MET A N 1
ATOM 1737 C CA . MET A 1 231 ? 17.996 -5.040 -0.335 1.00 90.25 231 MET A CA 1
ATOM 1738 C C . MET A 1 231 ? 17.587 -6.092 0.710 1.00 90.25 231 MET A C 1
ATOM 1740 O O . MET A 1 231 ? 18.451 -6.560 1.439 1.00 90.25 231 MET A O 1
ATOM 1744 N N . GLU A 1 232 ? 16.290 -6.404 0.840 1.00 87.88 232 GLU A N 1
ATOM 1745 C CA . GLU A 1 232 ? 15.765 -7.332 1.860 1.00 87.88 232 GLU A CA 1
ATOM 1746 C C . GLU A 1 232 ? 16.288 -7.010 3.274 1.00 87.88 232 GLU A C 1
ATOM 1748 O O . GLU A 1 232 ? 16.845 -7.849 3.978 1.00 87.88 232 GLU A O 1
ATOM 1753 N N . CYS A 1 233 ? 16.141 -5.743 3.682 1.00 88.38 233 CYS A N 1
ATOM 1754 C CA . CYS A 1 233 ? 16.639 -5.251 4.965 1.00 88.38 233 CYS A CA 1
ATOM 1755 C C . CYS A 1 233 ? 16.081 -6.076 6.138 1.00 88.38 233 CYS A C 1
ATOM 1757 O O . CYS A 1 233 ? 14.873 -6.287 6.214 1.00 88.38 233 CYS A O 1
ATOM 1759 N N . GLY A 1 234 ? 16.942 -6.455 7.091 1.00 85.12 234 GLY A N 1
ATOM 1760 C CA . GLY A 1 234 ? 16.523 -7.197 8.290 1.00 85.12 234 GLY A CA 1
ATOM 1761 C C . GLY A 1 234 ? 15.524 -6.432 9.167 1.00 85.12 234 GLY A C 1
ATOM 1762 O O . GLY A 1 234 ? 14.581 -7.026 9.680 1.00 85.12 234 GLY A O 1
ATOM 1763 N N . THR A 1 235 ? 15.681 -5.106 9.262 1.00 85.75 235 THR A N 1
ATOM 1764 C CA . THR A 1 235 ? 14.720 -4.196 9.911 1.00 85.75 235 THR A CA 1
ATOM 1765 C C . THR A 1 235 ? 14.256 -3.151 8.889 1.00 85.75 235 THR A C 1
ATOM 1767 O O . THR A 1 235 ? 14.881 -2.096 8.753 1.00 85.75 235 THR A O 1
ATOM 1770 N N . PRO A 1 236 ? 13.226 -3.448 8.080 1.00 88.81 236 PRO A N 1
ATOM 1771 C CA . PRO A 1 236 ? 12.905 -2.649 6.904 1.00 88.81 236 PRO A CA 1
ATOM 1772 C C . PRO A 1 236 ? 12.035 -1.431 7.247 1.00 88.81 236 PRO A C 1
ATOM 1774 O O . PRO A 1 236 ? 10.822 -1.532 7.352 1.00 88.81 236 PRO A O 1
ATOM 1777 N N . PHE A 1 237 ? 12.624 -0.235 7.306 1.00 93.06 237 PHE A N 1
ATOM 1778 C CA . PHE A 1 237 ? 11.899 1.015 7.607 1.00 93.06 237 PHE A CA 1
ATOM 1779 C C . PHE A 1 237 ? 10.701 1.312 6.692 1.00 93.06 237 PHE A C 1
ATOM 1781 O O . PHE A 1 237 ? 9.766 2.003 7.097 1.00 93.06 237 PHE A O 1
ATOM 1788 N N . CYS A 1 238 ? 10.697 0.780 5.466 1.00 92.31 238 CYS A N 1
ATOM 1789 C CA . CYS A 1 238 ? 9.599 0.961 4.525 1.00 92.31 238 CYS A CA 1
ATOM 1790 C C . CYS A 1 238 ? 8.276 0.334 5.002 1.00 92.31 238 CYS A C 1
ATOM 1792 O O . CYS A 1 238 ? 7.221 0.858 4.644 1.00 92.31 238 CYS A O 1
ATOM 1794 N N . HIS A 1 239 ? 8.308 -0.732 5.816 1.00 90.50 239 HIS A N 1
ATOM 1795 C CA . HIS A 1 239 ? 7.099 -1.381 6.348 1.00 90.50 239 HIS A CA 1
ATOM 1796 C C . HIS A 1 239 ? 6.638 -0.831 7.705 1.00 90.50 239 HIS A C 1
ATOM 1798 O O . HIS A 1 239 ? 5.587 -1.225 8.203 1.00 90.50 239 HIS A O 1
ATOM 1804 N N . THR A 1 240 ? 7.421 0.054 8.329 1.00 87.62 240 THR A N 1
ATOM 1805 C CA . THR A 1 240 ? 7.139 0.545 9.680 1.00 87.62 240 THR A CA 1
ATOM 1806 C C . THR A 1 240 ? 5.997 1.549 9.619 1.00 87.62 240 THR A C 1
ATOM 1808 O O . THR A 1 240 ? 6.099 2.535 8.895 1.00 87.62 240 THR A O 1
ATOM 1811 N N . ALA A 1 241 ? 4.935 1.343 10.402 1.00 83.75 241 ALA A N 1
ATOM 1812 C CA . ALA A 1 241 ? 3.728 2.175 10.340 1.00 83.75 241 ALA A CA 1
ATOM 1813 C C . ALA A 1 241 ? 3.969 3.668 10.647 1.00 83.75 241 ALA A C 1
ATOM 1815 O O . ALA A 1 241 ? 3.248 4.520 10.138 1.00 83.75 241 ALA A O 1
ATOM 1816 N N . SER A 1 242 ? 4.985 3.994 11.452 1.00 83.25 242 SER A N 1
ATOM 1817 C CA . SER A 1 242 ? 5.293 5.374 11.849 1.00 83.25 242 SER A CA 1
ATOM 1818 C C . SER A 1 242 ? 6.097 6.166 10.814 1.00 83.25 242 SER A C 1
ATOM 1820 O O . SER A 1 242 ? 5.911 7.373 10.704 1.00 83.25 242 SER A O 1
ATOM 1822 N N . THR A 1 243 ? 6.999 5.519 10.072 1.00 85.62 243 THR A N 1
ATOM 1823 C CA . THR A 1 243 ? 7.924 6.201 9.147 1.00 85.62 243 THR A CA 1
ATOM 1824 C C . THR A 1 243 ? 7.695 5.820 7.689 1.00 85.62 243 THR A C 1
ATOM 1826 O O . THR A 1 243 ? 7.946 6.623 6.796 1.00 85.62 243 THR A O 1
ATOM 1829 N N . GLY A 1 244 ? 7.256 4.593 7.420 1.00 92.12 244 GLY A N 1
ATOM 1830 C CA . GLY A 1 244 ? 7.076 4.029 6.087 1.00 92.12 244 GLY A CA 1
ATOM 1831 C C . GLY A 1 244 ? 5.610 3.968 5.668 1.00 92.12 244 GLY A C 1
ATOM 1832 O O . GLY A 1 244 ? 4.928 4.984 5.581 1.00 92.12 244 GLY A O 1
ATOM 1833 N N . CYS A 1 245 ? 5.132 2.770 5.329 1.00 94.06 245 CYS A N 1
ATOM 1834 C CA . CYS A 1 245 ? 3.745 2.554 4.934 1.00 94.06 245 CYS A CA 1
ATOM 1835 C C . CYS A 1 245 ? 2.797 2.635 6.148 1.00 94.06 245 CYS A C 1
ATOM 1837 O O . CYS A 1 245 ? 2.897 1.774 7.022 1.00 94.06 245 CYS A O 1
ATOM 1839 N N . PRO A 1 246 ? 1.812 3.555 6.172 1.00 92.56 246 PRO A N 1
ATOM 1840 C CA . PRO A 1 246 ? 0.857 3.668 7.281 1.00 92.56 246 PRO A CA 1
ATOM 1841 C C . PRO A 1 246 ? -0.005 2.417 7.501 1.00 92.56 246 PRO A C 1
ATOM 1843 O O . PRO A 1 246 ? -0.480 2.183 8.606 1.00 92.56 246 PRO A O 1
ATOM 1846 N N . LEU A 1 247 ? -0.196 1.601 6.459 1.00 91.94 247 LEU A N 1
ATOM 1847 C CA . LEU A 1 247 ? -0.927 0.330 6.536 1.00 91.94 247 LEU A CA 1
ATOM 1848 C C . LEU A 1 247 ? -0.086 -0.809 7.132 1.00 91.94 247 LEU A C 1
ATOM 1850 O O . LEU A 1 247 ? -0.601 -1.897 7.366 1.00 91.94 247 LEU A O 1
ATOM 1854 N N . GLY A 1 248 ? 1.218 -0.596 7.329 1.00 90.44 248 GLY A N 1
ATOM 1855 C CA . GLY A 1 248 ? 2.140 -1.668 7.692 1.00 90.44 248 GLY A CA 1
ATOM 1856 C C . GLY A 1 248 ? 2.345 -2.678 6.560 1.00 90.44 248 GLY A C 1
ATOM 1857 O O . GLY A 1 248 ? 2.550 -3.862 6.827 1.00 90.44 248 GLY A O 1
ATOM 1858 N N . ASN A 1 249 ? 2.262 -2.236 5.293 1.00 92.31 249 ASN A N 1
ATOM 1859 C CA . ASN A 1 249 ? 2.412 -3.136 4.151 1.00 92.31 249 ASN A CA 1
ATOM 1860 C C . ASN A 1 249 ? 3.751 -3.873 4.192 1.00 92.31 249 ASN A C 1
ATOM 1862 O O . ASN A 1 249 ? 4.825 -3.298 4.378 1.00 92.31 249 ASN A O 1
ATOM 1866 N N . LYS A 1 250 ? 3.664 -5.165 3.908 1.00 92.62 250 LYS A N 1
ATOM 1867 C CA . LYS A 1 250 ? 4.741 -6.151 3.921 1.00 92.62 250 LYS A CA 1
ATOM 1868 C C . LYS A 1 250 ? 5.640 -6.076 2.675 1.00 92.62 250 LYS A C 1
ATOM 1870 O O . LYS A 1 250 ? 5.780 -7.020 1.902 1.00 92.62 250 LYS A O 1
ATOM 1875 N N . ILE A 1 251 ? 6.244 -4.905 2.477 1.00 95.06 251 ILE A N 1
ATOM 1876 C CA . ILE A 1 251 ? 6.905 -4.502 1.226 1.00 95.06 251 ILE A CA 1
ATOM 1877 C C . ILE A 1 251 ? 8.062 -5.401 0.783 1.00 95.06 251 ILE A C 1
ATOM 1879 O O . ILE A 1 251 ? 8.076 -5.794 -0.385 1.00 95.06 251 ILE A O 1
ATOM 1883 N N . PRO A 1 252 ? 9.037 -5.754 1.644 1.00 94.00 252 PRO A N 1
ATOM 1884 C CA . PRO A 1 252 ? 10.134 -6.618 1.210 1.00 94.00 252 PRO A CA 1
ATOM 1885 C C . PRO A 1 252 ? 9.644 -7.970 0.683 1.00 94.00 252 PRO A C 1
ATOM 1887 O O . PRO A 1 252 ? 10.198 -8.489 -0.279 1.00 94.00 252 PRO A O 1
ATOM 1890 N N . GLU A 1 253 ? 8.569 -8.496 1.268 1.00 92.19 253 GLU A N 1
ATOM 1891 C CA . GLU A 1 253 ? 8.042 -9.819 0.954 1.00 92.19 253 GLU A CA 1
ATOM 1892 C C . GLU A 1 253 ? 7.313 -9.821 -0.391 1.00 92.19 253 GLU A C 1
ATOM 1894 O O . GLU A 1 253 ? 7.608 -10.665 -1.234 1.00 92.19 253 GLU A O 1
ATOM 1899 N N . PHE A 1 254 ? 6.416 -8.860 -0.651 1.00 93.00 254 PHE A N 1
ATOM 1900 C CA . PHE A 1 254 ? 5.778 -8.802 -1.970 1.00 93.00 254 PHE A CA 1
ATOM 1901 C C . PHE A 1 254 ? 6.773 -8.419 -3.077 1.00 93.00 254 PHE A C 1
ATOM 1903 O O . PHE A 1 254 ? 6.638 -8.907 -4.195 1.00 93.00 254 PHE A O 1
ATOM 1910 N N . ASN A 1 255 ? 7.806 -7.616 -2.783 1.00 93.62 255 ASN A N 1
ATOM 1911 C CA . ASN A 1 255 ? 8.863 -7.309 -3.752 1.00 93.62 255 ASN A CA 1
ATOM 1912 C C . ASN A 1 255 ? 9.657 -8.565 -4.124 1.00 93.62 255 ASN A C 1
ATOM 1914 O O . ASN A 1 255 ? 9.903 -8.815 -5.301 1.00 93.62 255 ASN A O 1
ATOM 1918 N N . ASP A 1 256 ? 10.053 -9.372 -3.141 1.00 91.25 256 ASP A N 1
ATOM 1919 C CA . ASP A 1 256 ? 10.738 -10.637 -3.402 1.00 91.25 256 ASP A CA 1
ATOM 1920 C C . ASP A 1 256 ? 9.855 -11.609 -4.207 1.00 91.25 256 ASP A C 1
ATOM 1922 O O . ASP A 1 256 ? 10.309 -12.211 -5.183 1.00 91.25 256 ASP A O 1
ATOM 1926 N N . LEU A 1 257 ? 8.563 -11.697 -3.880 1.00 89.44 257 LEU A N 1
ATOM 1927 C CA . LEU A 1 257 ? 7.611 -12.516 -4.633 1.00 89.44 257 LEU A CA 1
ATOM 1928 C C . LEU A 1 257 ? 7.459 -12.040 -6.085 1.00 89.44 257 LEU A C 1
ATOM 1930 O O . LEU A 1 257 ? 7.484 -12.871 -6.994 1.00 89.44 257 LEU A O 1
ATOM 1934 N N . VAL A 1 258 ? 7.386 -10.728 -6.329 1.00 90.44 258 VAL A N 1
ATOM 1935 C CA . VAL A 1 258 ? 7.368 -10.155 -7.687 1.00 90.44 258 VAL A CA 1
ATOM 1936 C C . VAL A 1 258 ? 8.661 -10.460 -8.437 1.00 90.44 258 VAL A C 1
ATOM 1938 O O . VAL A 1 258 ? 8.611 -10.904 -9.584 1.00 90.44 258 VAL A O 1
ATOM 1941 N N . HIS A 1 259 ? 9.817 -10.312 -7.789 1.00 88.12 259 HIS A N 1
ATOM 1942 C CA . HIS A 1 259 ? 11.100 -10.694 -8.377 1.00 88.12 259 HIS A CA 1
ATOM 1943 C C . HIS A 1 259 ? 11.144 -12.189 -8.736 1.00 88.12 259 HIS A C 1
ATOM 1945 O O . HIS A 1 259 ? 11.678 -12.574 -9.767 1.00 88.12 259 HIS A O 1
ATOM 1951 N N . LYS A 1 260 ? 10.527 -13.062 -7.939 1.00 84.06 260 LYS A N 1
ATOM 1952 C CA . LYS A 1 260 ? 10.436 -14.499 -8.241 1.00 84.06 260 LYS A CA 1
ATOM 1953 C C . LYS A 1 260 ? 9.372 -14.843 -9.293 1.00 84.06 260 LYS A C 1
ATOM 1955 O O . LYS A 1 260 ? 9.262 -16.009 -9.655 1.00 84.06 260 LYS A O 1
ATOM 1960 N N . GLY A 1 261 ? 8.592 -13.872 -9.775 1.00 83.69 261 GLY A N 1
ATOM 1961 C CA . GLY A 1 261 ? 7.454 -14.100 -10.674 1.00 83.69 261 GLY A CA 1
ATOM 1962 C C . GLY A 1 261 ? 6.228 -14.715 -9.982 1.00 83.69 261 GLY A C 1
ATOM 1963 O O . GLY A 1 261 ? 5.298 -15.166 -10.648 1.00 83.69 261 GLY A O 1
ATOM 1964 N N . ARG A 1 262 ? 6.191 -14.730 -8.645 1.00 82.81 262 ARG A N 1
ATOM 1965 C CA . ARG A 1 262 ? 5.124 -15.314 -7.813 1.00 82.81 262 ARG A CA 1
ATOM 1966 C C . ARG A 1 262 ? 4.001 -14.302 -7.572 1.00 82.81 262 ARG A C 1
ATOM 1968 O O . ARG A 1 262 ? 3.671 -13.963 -6.439 1.00 82.81 262 ARG A O 1
ATOM 1975 N N . TRP A 1 263 ? 3.409 -13.816 -8.659 1.00 85.69 263 TRP A N 1
ATOM 1976 C CA . TRP A 1 263 ? 2.431 -12.720 -8.655 1.00 85.69 263 TRP A CA 1
ATOM 1977 C C . TRP A 1 263 ? 1.196 -12.980 -7.791 1.00 85.69 263 TRP A C 1
ATOM 1979 O O . TRP A 1 263 ? 0.747 -12.085 -7.080 1.00 85.69 263 TRP A O 1
ATOM 1989 N N . ARG A 1 264 ? 0.668 -14.210 -7.805 1.00 83.62 264 ARG A N 1
ATOM 1990 C CA . ARG A 1 264 ? -0.509 -14.563 -7.001 1.00 83.62 264 ARG A CA 1
ATOM 1991 C C . ARG A 1 264 ? -0.236 -14.448 -5.503 1.00 83.62 264 ARG A C 1
ATOM 1993 O O . ARG A 1 264 ? -1.057 -13.935 -4.756 1.00 83.62 264 ARG A O 1
ATOM 2000 N N . GLU A 1 265 ? 0.937 -14.889 -5.078 1.00 84.69 265 GLU A N 1
ATOM 2001 C CA . GLU A 1 265 ? 1.336 -14.832 -3.674 1.00 84.69 265 GLU A CA 1
ATOM 2002 C C . GLU A 1 265 ? 1.716 -13.411 -3.261 1.00 84.69 265 GLU A C 1
ATOM 2004 O O . GLU A 1 265 ? 1.441 -13.005 -2.134 1.00 84.69 265 GLU A O 1
ATOM 2009 N N . ALA A 1 266 ? 2.303 -12.634 -4.179 1.00 89.12 266 ALA A N 1
ATOM 2010 C CA . ALA A 1 266 ? 2.535 -11.210 -3.968 1.00 89.12 266 ALA A CA 1
ATOM 2011 C C . ALA A 1 266 ? 1.213 -10.470 -3.705 1.00 89.12 266 ALA A C 1
ATOM 2013 O O . ALA A 1 266 ? 1.143 -9.665 -2.778 1.00 89.12 266 ALA A O 1
ATOM 2014 N N . LEU A 1 267 ? 0.154 -10.797 -4.460 1.00 89.06 267 LEU A N 1
ATOM 2015 C CA . LEU A 1 267 ? -1.193 -10.279 -4.225 1.00 89.06 267 LEU A CA 1
ATOM 2016 C C . LEU A 1 267 ? -1.734 -10.706 -2.859 1.00 89.06 267 LEU A C 1
ATOM 2018 O O . LEU A 1 267 ? -2.195 -9.855 -2.105 1.00 89.06 267 LEU A O 1
ATOM 2022 N N . ASP A 1 268 ? -1.683 -11.999 -2.530 1.00 85.38 268 ASP A N 1
ATOM 2023 C CA . ASP A 1 268 ? -2.197 -12.491 -1.247 1.00 85.38 268 ASP A CA 1
ATOM 2024 C C . ASP A 1 268 ? -1.490 -11.809 -0.066 1.00 85.38 268 ASP A C 1
ATOM 2026 O O . ASP A 1 268 ? -2.131 -11.477 0.933 1.00 85.38 268 ASP A O 1
ATOM 2030 N N . ARG A 1 269 ? -0.189 -11.523 -0.207 1.00 89.06 269 ARG A N 1
ATOM 2031 C CA . ARG A 1 269 ? 0.585 -10.787 0.795 1.00 89.06 269 ARG A CA 1
ATOM 2032 C C . ARG A 1 269 ? 0.231 -9.306 0.870 1.00 89.06 269 ARG A C 1
ATOM 2034 O O . ARG A 1 269 ? 0.206 -8.752 1.965 1.00 89.06 269 ARG A O 1
ATOM 2041 N N . LEU A 1 270 ? -0.047 -8.673 -0.265 1.00 92.31 270 LEU A N 1
ATOM 2042 C CA . LEU A 1 270 ? -0.469 -7.275 -0.333 1.00 92.31 270 LEU A CA 1
ATOM 2043 C C . LEU A 1 270 ? -1.872 -7.076 0.269 1.00 92.31 270 LEU A C 1
ATOM 2045 O O . LEU A 1 270 ? -2.083 -6.154 1.056 1.00 92.31 270 LEU A O 1
ATOM 2049 N N . LEU A 1 271 ? -2.810 -7.976 -0.040 1.00 88.62 271 LEU A N 1
ATOM 2050 C CA . LEU A 1 271 ? -4.196 -7.932 0.443 1.00 88.62 271 LEU A CA 1
ATOM 2051 C C . LEU A 1 271 ? -4.353 -8.268 1.931 1.00 88.62 271 LEU A C 1
ATOM 2053 O O . LEU A 1 271 ? -5.441 -8.111 2.485 1.00 88.62 271 LEU A O 1
ATOM 2057 N N . GLU A 1 272 ? -3.295 -8.746 2.588 1.00 87.94 272 GLU A N 1
ATOM 2058 C CA . GLU A 1 272 ? -3.312 -9.002 4.028 1.00 87.94 272 GLU A CA 1
ATOM 2059 C C . GLU A 1 272 ? -3.453 -7.701 4.831 1.00 87.94 272 GLU A C 1
ATOM 2061 O O . GLU A 1 272 ? -4.107 -7.684 5.872 1.00 87.94 272 GLU A O 1
ATOM 2066 N N . THR A 1 273 ? -2.860 -6.613 4.336 1.00 89.88 273 THR A N 1
ATOM 2067 C CA . THR A 1 273 ? -2.812 -5.312 5.021 1.00 89.88 273 THR A CA 1
ATOM 2068 C C . THR A 1 273 ? -3.493 -4.193 4.241 1.00 89.88 273 THR A C 1
ATOM 2070 O O . THR A 1 273 ? -3.828 -3.165 4.825 1.00 89.88 273 THR A O 1
ATOM 2073 N N . ASN A 1 274 ? -3.716 -4.371 2.936 1.00 93.31 274 ASN A N 1
ATOM 2074 C CA . ASN A 1 274 ? -4.296 -3.347 2.079 1.00 93.31 274 ASN A CA 1
ATOM 2075 C C . ASN A 1 274 ? -5.570 -3.836 1.383 1.00 93.31 274 ASN A C 1
ATOM 2077 O O . ASN A 1 274 ? -5.543 -4.778 0.597 1.00 93.31 274 ASN A O 1
ATOM 2081 N N . ASN A 1 275 ? -6.690 -3.159 1.631 1.00 91.31 275 ASN A N 1
ATOM 2082 C CA . ASN A 1 275 ? -7.961 -3.475 0.983 1.00 91.31 275 ASN A CA 1
ATOM 2083 C C . ASN A 1 275 ? -8.098 -2.895 -0.430 1.00 91.31 275 ASN A C 1
ATOM 2085 O O . ASN A 1 275 ? -8.920 -3.400 -1.188 1.00 91.31 275 ASN A O 1
ATOM 2089 N N . PHE A 1 276 ? -7.333 -1.847 -0.750 1.00 95.12 276 PHE A N 1
ATOM 2090 C CA . PHE A 1 276 ? -7.514 -1.006 -1.937 1.00 95.12 276 PHE A CA 1
ATOM 2091 C C . PHE A 1 276 ? -6.184 -0.703 -2.661 1.00 95.12 276 PHE A C 1
ATOM 2093 O O . PHE A 1 276 ? -5.862 0.471 -2.895 1.00 95.12 276 PHE A O 1
ATOM 2100 N N . PRO A 1 277 ? -5.375 -1.731 -2.997 1.00 93.94 277 PRO A N 1
ATOM 2101 C CA . PRO A 1 277 ? -4.090 -1.548 -3.672 1.00 93.94 277 PRO A CA 1
ATOM 2102 C C . PRO A 1 277 ? -4.187 -0.823 -5.022 1.00 93.94 277 PRO A C 1
ATOM 2104 O O . PRO A 1 277 ? -3.254 -0.122 -5.411 1.00 93.94 277 PRO A O 1
ATOM 2107 N N . GLU A 1 278 ? -5.322 -0.922 -5.713 1.00 92.50 278 GLU A N 1
ATOM 2108 C CA . GLU A 1 278 ? -5.602 -0.230 -6.974 1.00 92.50 278 GLU A CA 1
ATOM 2109 C C . GLU A 1 278 ? -5.626 1.293 -6.813 1.00 92.50 278 GLU A C 1
ATOM 2111 O O . GLU A 1 278 ? -5.223 2.021 -7.723 1.00 92.50 278 GLU A O 1
ATOM 2116 N N . PHE A 1 279 ? -6.023 1.773 -5.632 1.00 93.50 279 PHE A N 1
ATOM 2117 C CA . PHE A 1 279 ? -6.014 3.188 -5.291 1.00 93.50 279 PHE A CA 1
ATOM 2118 C C . PHE A 1 279 ? -4.656 3.595 -4.729 1.00 93.50 279 PHE A C 1
ATOM 2120 O O . PHE A 1 279 ? -4.030 4.528 -5.235 1.00 93.50 279 PHE A O 1
ATOM 2127 N N . THR A 1 280 ? -4.162 2.896 -3.706 1.00 93.31 280 THR A N 1
ATOM 2128 C CA . THR A 1 280 ? -2.904 3.263 -3.036 1.00 93.31 280 THR A CA 1
ATOM 2129 C C . THR A 1 280 ? -1.715 3.207 -3.994 1.00 93.31 280 THR A C 1
ATOM 2131 O O . THR A 1 280 ? -0.919 4.145 -4.008 1.00 93.31 280 THR A O 1
ATOM 2134 N N . GLY A 1 281 ? -1.644 2.217 -4.888 1.00 90.81 281 GLY A N 1
ATOM 2135 C CA . GLY A 1 281 ? -0.606 2.125 -5.919 1.00 90.81 281 GLY A CA 1
ATOM 2136 C C . GLY A 1 281 ? -0.587 3.309 -6.899 1.00 90.81 281 GLY A C 1
ATOM 2137 O O . GLY A 1 281 ? 0.448 3.602 -7.494 1.00 90.81 281 GLY A O 1
ATOM 2138 N N . ARG A 1 282 ? -1.690 4.060 -7.027 1.00 90.31 282 ARG A N 1
ATOM 2139 C CA . ARG A 1 282 ? -1.820 5.199 -7.955 1.00 90.31 282 ARG A CA 1
ATOM 2140 C C . ARG A 1 282 ? -1.733 6.554 -7.260 1.00 90.31 282 ARG A C 1
ATOM 2142 O O . ARG A 1 282 ? -0.968 7.416 -7.699 1.00 90.31 282 ARG A O 1
ATOM 2149 N N . VAL A 1 283 ? -2.434 6.745 -6.142 1.00 91.75 283 VAL A N 1
ATOM 2150 C CA . VAL A 1 283 ? -2.557 8.066 -5.492 1.00 91.75 283 VAL A CA 1
ATOM 2151 C C . VAL A 1 283 ? -1.635 8.267 -4.294 1.00 91.75 283 VAL A C 1
ATOM 2153 O O . VAL A 1 283 ? -1.392 9.406 -3.906 1.00 91.75 283 VAL A O 1
ATOM 2156 N N . CYS A 1 284 ? -1.090 7.196 -3.708 1.00 93.38 284 CYS A N 1
ATOM 2157 C CA . CYS A 1 284 ? -0.241 7.323 -2.525 1.00 93.38 284 CYS A CA 1
ATOM 2158 C C . CYS A 1 284 ? 0.994 8.194 -2.832 1.00 93.38 284 CYS A C 1
ATOM 2160 O O . CYS A 1 284 ? 1.626 8.002 -3.882 1.00 93.38 284 CYS A O 1
ATOM 2162 N N . PRO A 1 285 ? 1.393 9.105 -1.921 1.00 91.88 285 PRO A N 1
ATOM 2163 C CA . PRO A 1 285 ? 2.642 9.859 -2.043 1.00 91.88 285 PRO A CA 1
ATOM 2164 C C . PRO A 1 285 ? 3.893 8.997 -1.791 1.00 91.88 285 PRO A C 1
ATOM 2166 O O . PRO A 1 285 ? 5.004 9.508 -1.837 1.00 91.88 285 PRO A O 1
ATOM 2169 N N . ALA A 1 286 ? 3.717 7.694 -1.540 1.00 93.31 286 ALA A N 1
ATOM 2170 C CA . ALA A 1 286 ? 4.770 6.704 -1.338 1.00 93.31 286 ALA A CA 1
ATOM 2171 C C . ALA A 1 286 ? 5.756 7.035 -0.190 1.00 93.31 286 ALA A C 1
ATOM 2173 O O . ALA A 1 286 ? 6.971 7.026 -0.398 1.00 93.31 286 ALA A O 1
ATOM 2174 N N . PRO A 1 287 ? 5.277 7.242 1.058 1.00 94.06 287 PRO A N 1
ATOM 2175 C CA . PRO A 1 287 ? 6.161 7.448 2.214 1.00 94.06 287 PRO A CA 1
ATOM 2176 C C . PRO A 1 287 ? 7.096 6.250 2.456 1.00 94.06 287 PRO A C 1
ATOM 2178 O O . PRO A 1 287 ? 8.208 6.402 2.953 1.00 94.06 287 PRO A O 1
ATOM 2181 N N . CYS A 1 288 ? 6.689 5.053 2.026 1.00 95.00 288 CYS A N 1
ATOM 2182 C CA . CYS A 1 288 ? 7.516 3.851 2.029 1.00 95.00 288 CYS A CA 1
ATOM 2183 C C . CYS A 1 288 ? 8.773 3.956 1.147 1.00 95.00 288 CYS A C 1
ATOM 2185 O O . CYS A 1 288 ? 9.796 3.362 1.489 1.00 95.00 288 CYS A O 1
ATOM 2187 N N . GLU A 1 289 ? 8.718 4.701 0.038 1.00 94.88 289 GLU A N 1
ATOM 2188 C CA . GLU A 1 289 ? 9.887 4.981 -0.800 1.00 94.88 289 GLU A CA 1
ATOM 2189 C C . GLU A 1 289 ? 10.786 6.032 -0.147 1.00 94.88 289 GLU A C 1
ATOM 2191 O O . GLU A 1 289 ? 12.005 5.882 -0.180 1.00 94.88 289 GLU A O 1
ATOM 2196 N N . GLY A 1 290 ? 10.198 7.038 0.512 1.00 92.38 290 GLY A N 1
ATOM 2197 C CA . GLY A 1 290 ? 10.939 8.032 1.298 1.00 92.38 290 GLY A CA 1
ATOM 2198 C C . GLY A 1 290 ? 11.704 7.420 2.476 1.00 92.38 290 GLY A C 1
ATOM 2199 O O . GLY A 1 290 ? 12.840 7.797 2.738 1.00 92.38 290 GLY A O 1
ATOM 2200 N N . SER A 1 291 ? 11.121 6.412 3.127 1.00 94.06 291 SER A N 1
ATOM 2201 C CA . SER A 1 291 ? 11.746 5.658 4.225 1.00 94.06 291 SER A CA 1
ATOM 2202 C C . SER A 1 291 ? 12.558 4.445 3.772 1.00 94.06 291 SER A C 1
ATOM 2204 O O . SER A 1 291 ? 12.985 3.632 4.591 1.00 94.06 291 SER A O 1
ATOM 2206 N N . CYS A 1 292 ? 12.771 4.266 2.470 1.00 95.19 292 CYS A N 1
ATOM 2207 C CA . CYS A 1 292 ? 13.570 3.158 1.970 1.00 95.19 292 CYS A CA 1
ATOM 2208 C C . CYS A 1 292 ? 15.041 3.349 2.361 1.00 95.19 292 CYS A C 1
ATOM 2210 O O . CYS A 1 292 ? 15.652 4.345 1.988 1.00 95.19 292 CYS A O 1
ATOM 2212 N N . THR A 1 293 ? 15.653 2.360 3.023 1.00 93.62 293 THR A N 1
ATOM 2213 C CA . THR A 1 293 ? 17.082 2.407 3.393 1.00 93.62 293 THR A CA 1
ATOM 2214 C C . THR A 1 293 ? 17.997 2.626 2.189 1.00 93.62 293 THR A C 1
ATOM 2216 O O . THR A 1 293 ? 19.020 3.290 2.313 1.00 93.62 293 THR A O 1
ATOM 2219 N N . LEU A 1 294 ? 17.620 2.114 1.009 1.00 92.69 294 LEU A N 1
ATOM 2220 C CA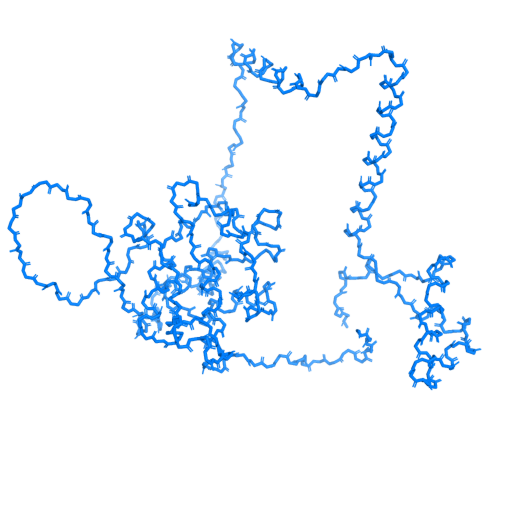 . LEU A 1 294 ? 18.384 2.347 -0.219 1.00 92.69 294 LEU A CA 1
ATOM 2221 C C . LEU A 1 294 ? 18.446 3.841 -0.563 1.00 92.69 294 LEU A C 1
ATOM 2223 O O . LEU A 1 294 ? 19.493 4.302 -1.003 1.00 92.69 294 LEU A O 1
ATOM 2227 N N . GLY A 1 295 ? 17.370 4.579 -0.262 1.00 91.19 295 GLY A N 1
ATOM 2228 C CA . GLY A 1 295 ? 17.216 6.021 -0.468 1.00 91.19 295 GLY A CA 1
ATOM 2229 C C . GLY A 1 295 ? 18.289 6.894 0.185 1.00 91.19 295 GLY A C 1
ATOM 2230 O O . GLY A 1 295 ? 18.410 8.060 -0.174 1.00 91.19 295 GLY A O 1
ATOM 2231 N N . ILE A 1 296 ? 19.079 6.345 1.115 1.00 88.75 296 ILE A N 1
ATOM 2232 C CA . ILE A 1 296 ? 20.209 7.040 1.748 1.00 88.75 296 ILE A CA 1
ATOM 2233 C C . ILE A 1 296 ? 21.382 7.206 0.768 1.00 88.75 296 ILE A C 1
ATOM 2235 O O . ILE A 1 296 ? 22.089 8.208 0.830 1.00 88.75 296 ILE A O 1
ATOM 2239 N N . ILE A 1 297 ? 21.605 6.225 -0.113 1.00 88.75 297 ILE A N 1
ATOM 2240 C CA . ILE A 1 297 ? 22.801 6.153 -0.973 1.00 88.75 297 ILE A CA 1
ATOM 2241 C C . ILE A 1 297 ? 22.480 6.166 -2.470 1.00 88.75 297 ILE A C 1
ATOM 2243 O O . ILE A 1 297 ? 23.290 6.623 -3.266 1.00 88.75 297 ILE A O 1
ATOM 2247 N N . GLU A 1 298 ? 21.311 5.666 -2.857 1.00 90.62 298 GLU A N 1
ATOM 2248 C CA . GLU A 1 298 ? 20.867 5.487 -4.240 1.00 90.62 298 GLU A CA 1
ATOM 2249 C C . GLU A 1 298 ? 19.349 5.722 -4.305 1.00 90.62 298 GLU A C 1
ATOM 2251 O O . GLU A 1 298 ? 18.667 5.671 -3.281 1.00 90.62 298 GLU A O 1
ATOM 2256 N N . PRO A 1 299 ? 18.747 5.944 -5.484 1.00 92.88 299 PRO A N 1
ATOM 2257 C CA . PRO A 1 299 ? 17.302 6.102 -5.572 1.00 92.88 299 PRO A CA 1
ATOM 2258 C C . PRO A 1 299 ? 16.548 4.903 -4.971 1.00 92.88 299 PRO A C 1
ATOM 2260 O O . PRO A 1 299 ? 16.888 3.743 -5.219 1.00 92.88 299 PRO A O 1
ATOM 2263 N N . ALA A 1 300 ? 15.493 5.177 -4.205 1.00 94.69 300 ALA A N 1
ATOM 2264 C CA . ALA A 1 300 ? 14.688 4.147 -3.553 1.00 94.69 300 ALA A CA 1
ATOM 2265 C C . ALA A 1 300 ? 14.116 3.105 -4.536 1.00 94.69 300 ALA A C 1
ATOM 2267 O O . ALA A 1 300 ? 14.000 3.331 -5.743 1.00 94.69 300 ALA A O 1
ATOM 2268 N N . VAL A 1 301 ? 13.724 1.946 -4.005 1.00 94.50 301 VAL A N 1
ATOM 2269 C CA . VAL A 1 301 ? 12.970 0.940 -4.769 1.00 94.50 301 VAL A CA 1
ATOM 2270 C C . VAL A 1 301 ? 11.637 1.545 -5.215 1.00 94.50 301 VAL A C 1
ATOM 2272 O O . VAL A 1 301 ? 10.998 2.245 -4.436 1.00 94.50 301 VAL A O 1
ATOM 2275 N N . SER A 1 302 ? 11.195 1.261 -6.443 1.00 92.62 302 SER A N 1
ATOM 2276 C CA . SER A 1 302 ? 9.904 1.715 -6.984 1.00 92.62 302 SER A CA 1
ATOM 2277 C C . SER A 1 302 ? 8.725 0.907 -6.416 1.00 92.62 302 SER A C 1
ATOM 2279 O O . SER A 1 302 ? 8.030 0.197 -7.146 1.00 92.62 302 SER A O 1
ATOM 2281 N N . ILE A 1 303 ? 8.539 0.972 -5.097 1.00 94.94 303 ILE A N 1
ATOM 2282 C CA . ILE A 1 303 ? 7.546 0.200 -4.338 1.00 94.94 303 ILE A CA 1
ATOM 2283 C C . ILE A 1 303 ? 6.135 0.486 -4.849 1.00 94.94 303 ILE A C 1
ATOM 2285 O O . ILE A 1 303 ? 5.366 -0.449 -5.056 1.00 94.94 303 ILE A O 1
ATOM 2289 N N . LYS A 1 304 ? 5.815 1.759 -5.108 1.00 93.00 304 LYS A N 1
ATOM 2290 C CA . LYS A 1 304 ? 4.488 2.174 -5.574 1.00 93.00 304 LYS A CA 1
ATOM 2291 C C . LYS A 1 304 ? 4.142 1.558 -6.933 1.00 93.00 304 LYS A C 1
ATOM 2293 O O . LYS A 1 304 ? 3.040 1.055 -7.124 1.00 93.00 304 LYS A O 1
ATOM 2298 N N . SER A 1 305 ? 5.097 1.555 -7.866 1.00 90.94 305 SER A N 1
ATOM 2299 C CA . SER A 1 305 ? 4.907 0.939 -9.185 1.00 90.94 305 SER A CA 1
ATOM 2300 C C . SER A 1 305 ? 4.729 -0.575 -9.081 1.00 90.94 305 SER A C 1
ATOM 2302 O O . SER A 1 305 ? 3.897 -1.133 -9.787 1.00 90.94 305 SER A O 1
ATOM 2304 N N . ILE A 1 306 ? 5.470 -1.236 -8.187 1.00 93.75 306 ILE A N 1
ATOM 2305 C CA . ILE A 1 306 ? 5.326 -2.677 -7.946 1.00 93.75 306 ILE A CA 1
ATOM 2306 C C . ILE A 1 306 ? 3.942 -2.988 -7.358 1.00 93.75 306 ILE A C 1
ATOM 2308 O O . ILE A 1 306 ? 3.275 -3.894 -7.846 1.00 93.75 306 ILE A O 1
ATOM 2312 N N . GLU A 1 307 ? 3.483 -2.210 -6.374 1.00 95.06 307 GLU A N 1
ATOM 2313 C CA . GLU A 1 307 ? 2.153 -2.344 -5.763 1.00 95.06 307 GLU A CA 1
ATOM 2314 C C . GLU A 1 307 ? 1.024 -2.233 -6.797 1.00 95.06 307 GLU A C 1
ATOM 2316 O O . GLU A 1 307 ? 0.199 -3.142 -6.884 1.00 95.06 307 GLU A O 1
ATOM 2321 N N . ALA A 1 308 ? 1.026 -1.171 -7.613 1.00 92.44 308 ALA A N 1
ATOM 2322 C CA . ALA A 1 308 ? 0.031 -0.973 -8.672 1.00 92.44 308 ALA A CA 1
ATOM 2323 C C . ALA A 1 308 ? 0.013 -2.146 -9.666 1.00 92.44 308 ALA A C 1
ATOM 2325 O O . ALA A 1 308 ? -1.034 -2.675 -10.017 1.00 92.44 308 ALA A O 1
ATOM 2326 N N . SER A 1 309 ? 1.191 -2.635 -10.039 1.00 91.94 309 SER A N 1
ATOM 2327 C CA . SER A 1 309 ? 1.294 -3.698 -11.037 1.00 91.94 309 SER A CA 1
ATOM 2328 C C . SER A 1 309 ? 0.843 -5.067 -10.516 1.00 91.94 309 SER A C 1
ATOM 2330 O O . SER A 1 309 ? 0.347 -5.887 -11.286 1.00 91.94 309 SER A O 1
ATOM 2332 N N . ILE A 1 310 ? 0.997 -5.337 -9.211 1.00 92.94 310 ILE A N 1
ATOM 2333 C CA . ILE A 1 310 ? 0.472 -6.562 -8.586 1.00 92.94 310 ILE A CA 1
ATOM 2334 C C . ILE A 1 310 ? -1.053 -6.607 -8.719 1.00 92.94 310 ILE A C 1
ATOM 2336 O O . ILE A 1 310 ? -1.604 -7.646 -9.086 1.00 92.94 310 ILE A O 1
ATOM 2340 N N . ILE A 1 311 ? -1.730 -5.500 -8.401 1.00 93.88 311 ILE A N 1
ATOM 2341 C CA . ILE A 1 311 ? -3.193 -5.447 -8.424 1.00 93.88 311 ILE A CA 1
ATOM 2342 C C . ILE A 1 311 ? -3.746 -5.390 -9.849 1.00 93.88 311 ILE A C 1
ATOM 2344 O O . ILE A 1 311 ? -4.727 -6.075 -10.127 1.00 93.88 311 ILE A O 1
ATOM 2348 N N . ASP A 1 312 ? -3.092 -4.681 -10.769 1.00 91.06 312 ASP A N 1
ATOM 2349 C CA . ASP A 1 312 ? -3.509 -4.643 -12.176 1.00 91.06 312 ASP A CA 1
ATOM 2350 C C . ASP A 1 312 ? -3.467 -6.052 -12.782 1.00 91.06 312 ASP A C 1
ATOM 2352 O O . ASP A 1 312 ? -4.470 -6.544 -13.305 1.00 91.06 312 ASP A O 1
ATOM 2356 N N . LYS A 1 313 ? -2.365 -6.780 -12.556 1.00 89.06 313 LYS A N 1
ATOM 2357 C CA . LYS A 1 313 ? -2.258 -8.185 -12.956 1.00 89.06 313 LYS A CA 1
ATOM 2358 C C . LYS A 1 313 ? -3.322 -9.065 -12.293 1.00 89.06 313 LYS A C 1
ATOM 2360 O O . LYS A 1 313 ? -3.841 -9.987 -12.913 1.00 89.06 313 LYS A O 1
ATOM 2365 N N . ALA A 1 314 ? -3.659 -8.810 -11.031 1.00 88.69 314 ALA A N 1
ATOM 2366 C CA . ALA A 1 314 ? -4.696 -9.570 -10.340 1.00 88.69 314 ALA A CA 1
ATOM 2367 C C . ALA A 1 314 ? -6.093 -9.369 -10.942 1.00 88.69 314 ALA A C 1
ATOM 2369 O O . ALA A 1 314 ? -6.892 -10.310 -10.927 1.00 88.69 314 ALA A O 1
ATOM 2370 N N . PHE A 1 315 ? -6.394 -8.176 -11.462 1.00 89.75 315 PHE A N 1
ATOM 2371 C CA . PHE A 1 315 ? -7.627 -7.921 -12.203 1.00 89.75 315 PHE A CA 1
ATOM 2372 C C . PHE A 1 315 ? -7.605 -8.579 -13.586 1.00 89.75 315 PHE A C 1
ATOM 2374 O O . PHE A 1 315 ? -8.575 -9.254 -13.928 1.00 89.75 315 PHE A O 1
ATOM 2381 N N . GLU A 1 316 ? -6.502 -8.465 -14.333 1.00 88.00 316 GLU A N 1
ATOM 2382 C CA . GLU A 1 316 ? -6.325 -9.125 -15.640 1.00 88.00 316 GLU A CA 1
ATOM 2383 C C . GLU A 1 316 ? -6.510 -10.648 -15.554 1.00 88.00 316 GLU A C 1
ATOM 2385 O O . GLU A 1 316 ? -7.192 -11.253 -16.378 1.00 88.00 316 GLU A O 1
ATOM 2390 N N . GLU A 1 317 ? -5.942 -11.271 -14.521 1.00 84.50 317 GLU A N 1
ATOM 2391 C CA . GLU A 1 317 ? -5.995 -12.721 -14.293 1.00 84.50 317 GLU A CA 1
ATOM 2392 C C . GLU A 1 317 ? -7.288 -13.175 -13.580 1.00 84.50 317 GLU A C 1
ATOM 2394 O O . GLU A 1 317 ? -7.470 -14.362 -13.292 1.00 84.50 317 GLU A O 1
ATOM 2399 N N . GLY A 1 318 ? -8.185 -12.243 -13.233 1.00 85.56 318 GLY A N 1
ATOM 2400 C CA . GLY A 1 318 ? -9.452 -12.540 -12.557 1.00 85.56 318 GLY A CA 1
ATOM 2401 C C . GLY A 1 318 ? -9.306 -13.076 -11.124 1.00 85.56 318 GLY A C 1
ATOM 2402 O O . GLY A 1 318 ? -10.178 -13.792 -10.630 1.00 85.56 318 GLY A O 1
ATOM 2403 N N . TRP A 1 319 ? -8.208 -12.764 -10.430 1.00 86.69 319 TRP A N 1
ATOM 2404 C CA . TRP A 1 319 ? -7.951 -13.222 -9.056 1.00 86.69 319 TRP A CA 1
ATOM 2405 C C . TRP A 1 319 ? -8.745 -12.445 -7.998 1.00 86.69 319 TRP A C 1
ATOM 2407 O O . TRP A 1 319 ? -8.960 -12.954 -6.892 1.00 86.69 319 TRP A O 1
ATOM 2417 N N . MET A 1 320 ? -9.200 -11.235 -8.330 1.00 86.50 320 MET A N 1
ATOM 2418 C CA . MET A 1 320 ? -10.007 -10.379 -7.459 1.00 86.50 320 MET A CA 1
ATOM 2419 C C . MET A 1 320 ? -11.469 -10.837 -7.417 1.00 86.50 320 MET A C 1
ATOM 2421 O O . MET A 1 320 ? -12.338 -10.304 -8.103 1.00 86.50 320 MET A O 1
ATOM 2425 N N . ILE A 1 321 ? -11.742 -11.837 -6.577 1.00 81.38 321 ILE A N 1
ATOM 2426 C CA . ILE A 1 321 ? -13.088 -12.376 -6.353 1.00 81.38 321 ILE A CA 1
ATOM 2427 C C . ILE A 1 321 ? -13.680 -11.918 -5.009 1.00 81.38 321 ILE A C 1
ATOM 2429 O O . ILE A 1 321 ? -12.969 -11.900 -3.995 1.00 81.38 321 ILE A O 1
ATOM 2433 N N . PRO A 1 322 ? -14.990 -11.599 -4.946 1.00 81.62 322 PRO A N 1
ATOM 2434 C CA . PRO A 1 322 ? -15.665 -11.308 -3.687 1.00 81.62 322 PRO A CA 1
ATOM 2435 C C . PRO A 1 322 ? -15.521 -12.459 -2.687 1.00 81.62 322 PRO A C 1
ATOM 2437 O O . PRO A 1 322 ? -15.701 -13.627 -3.033 1.00 81.62 322 PRO A O 1
ATOM 2440 N N . ARG A 1 323 ? -15.253 -12.129 -1.418 1.00 75.56 323 ARG A N 1
ATOM 2441 C CA . ARG A 1 323 ? -15.138 -13.100 -0.314 1.00 75.56 323 ARG A CA 1
ATOM 2442 C C . ARG A 1 323 ? -16.321 -12.956 0.656 1.00 75.56 323 ARG A C 1
ATOM 2444 O O . ARG A 1 323 ? -16.129 -12.480 1.776 1.00 75.56 323 ARG A O 1
ATOM 2451 N N . PRO A 1 324 ? -17.562 -13.304 0.254 1.00 79.94 324 PRO A N 1
ATOM 2452 C CA . PRO A 1 324 ? -18.699 -13.235 1.161 1.00 79.94 324 PRO A CA 1
ATOM 2453 C C . PRO A 1 324 ? -18.502 -14.204 2.341 1.00 79.94 324 PRO A C 1
ATOM 2455 O O . PRO A 1 324 ? -17.946 -15.294 2.168 1.00 79.94 324 PRO A O 1
ATOM 2458 N N . PRO A 1 325 ? -18.961 -13.849 3.553 1.00 82.31 325 PRO A N 1
ATOM 2459 C CA . PRO A 1 325 ? -18.815 -14.717 4.712 1.00 82.31 325 PRO A CA 1
ATOM 2460 C C . PRO A 1 325 ? -19.642 -15.996 4.534 1.00 82.31 325 PRO A C 1
ATOM 2462 O O . PRO A 1 325 ? -20.813 -15.937 4.156 1.00 82.31 325 PRO A O 1
ATOM 2465 N N . LYS A 1 326 ? -19.058 -17.153 4.876 1.00 83.38 326 LYS A N 1
ATOM 2466 C CA . LYS A 1 326 ? -19.751 -18.457 4.827 1.00 83.38 326 LYS A CA 1
ATOM 2467 C C . LYS A 1 326 ? -20.960 -18.521 5.769 1.00 83.38 326 LYS A C 1
ATOM 2469 O O . LYS A 1 326 ? -21.922 -19.225 5.492 1.00 83.38 326 LYS A O 1
ATOM 2474 N N . LEU A 1 327 ? -20.900 -17.794 6.886 1.00 85.12 327 LEU A N 1
ATOM 2475 C CA . LEU A 1 327 ? -21.941 -17.740 7.910 1.00 85.12 327 LEU A CA 1
ATOM 2476 C C . LEU A 1 327 ? -22.249 -16.279 8.240 1.00 85.12 327 LEU A C 1
ATOM 2478 O O . LEU A 1 327 ? -21.342 -15.495 8.520 1.00 85.12 327 LEU A O 1
ATOM 2482 N N . ARG A 1 328 ? -23.532 -15.907 8.233 1.00 86.81 328 ARG A N 1
ATOM 2483 C CA . ARG A 1 328 ? -23.985 -14.571 8.645 1.00 86.81 328 ARG A CA 1
ATOM 2484 C C . ARG A 1 328 ? -24.338 -14.579 10.129 1.00 86.81 328 ARG A C 1
ATOM 2486 O O . ARG A 1 328 ? -25.034 -15.471 10.598 1.00 86.81 328 ARG A O 1
ATOM 2493 N N . THR A 1 329 ? -23.909 -13.556 10.863 1.00 88.56 329 THR A N 1
ATOM 2494 C CA . THR A 1 329 ? -24.113 -13.462 12.323 1.00 88.56 329 THR A CA 1
ATOM 2495 C C . THR A 1 329 ? -25.531 -13.043 12.732 1.00 88.56 329 THR A C 1
ATOM 2497 O O . THR A 1 329 ? -25.829 -13.001 13.922 1.00 88.56 329 THR A O 1
ATOM 2500 N N . GLY A 1 330 ? -26.397 -12.667 11.781 1.00 88.31 330 GLY A N 1
ATOM 2501 C CA . GLY A 1 330 ? -27.741 -12.127 12.043 1.00 88.31 330 GLY A CA 1
ATOM 2502 C C . GLY A 1 330 ? -27.760 -10.699 12.611 1.00 88.31 330 GLY A C 1
ATOM 2503 O O . GLY A 1 330 ? -28.827 -10.111 12.780 1.00 88.31 330 GLY A O 1
ATOM 2504 N N . ARG A 1 331 ? -26.589 -10.114 12.887 1.00 87.50 331 ARG A N 1
ATOM 2505 C CA . ARG A 1 331 ? -26.445 -8.732 13.359 1.00 87.50 331 ARG A CA 1
ATOM 2506 C C . ARG A 1 331 ? -26.500 -7.758 12.191 1.00 87.50 331 ARG A C 1
ATOM 2508 O O . ARG A 1 331 ? -26.058 -8.077 11.091 1.00 87.50 331 ARG A O 1
ATOM 2515 N N . ARG A 1 332 ? -27.029 -6.561 12.445 1.00 88.56 332 ARG A N 1
ATOM 2516 C CA . ARG A 1 332 ? -27.111 -5.469 11.469 1.00 88.56 332 ARG A CA 1
ATOM 2517 C C . ARG A 1 332 ? -26.208 -4.330 11.923 1.00 88.56 332 ARG A C 1
ATOM 2519 O O . ARG A 1 332 ? -26.285 -3.925 13.079 1.00 88.56 332 ARG A O 1
ATOM 2526 N N . VAL A 1 333 ? -25.373 -3.852 11.011 1.00 86.19 333 VAL A N 1
ATOM 2527 C CA . VAL A 1 333 ? -24.470 -2.711 11.192 1.00 86.19 333 VAL A CA 1
ATOM 2528 C C . VAL A 1 333 ? -24.819 -1.698 10.106 1.00 86.19 333 VAL A C 1
ATOM 2530 O O . VAL A 1 333 ? -25.075 -2.097 8.971 1.00 86.19 333 VAL A O 1
ATOM 2533 N N . ALA A 1 334 ? -24.877 -0.419 10.465 1.00 89.12 334 ALA A N 1
ATOM 2534 C CA . ALA A 1 334 ? -24.942 0.686 9.517 1.00 89.12 334 ALA A CA 1
ATOM 2535 C C . ALA A 1 334 ? -23.563 1.353 9.499 1.00 89.12 334 ALA A C 1
ATOM 2537 O O . ALA A 1 334 ? -23.004 1.588 10.573 1.00 89.12 334 ALA A O 1
ATOM 2538 N N . VAL A 1 335 ? -23.030 1.580 8.300 1.00 79.50 335 VAL A N 1
ATOM 2539 C CA . VAL A 1 335 ? -21.747 2.248 8.041 1.00 79.50 335 VAL A CA 1
ATOM 2540 C C . VAL A 1 335 ? -22.041 3.615 7.453 1.00 79.50 335 VAL A C 1
ATOM 2542 O O . VAL A 1 335 ? -22.932 3.666 6.573 1.00 79.50 335 VAL A O 1
#

InterPro domains:
  IPR009051 Alpha-helical ferredoxin [G3DSA:1.10.1060.10] (180-334)
  IPR028261 Dihydroprymidine dehydrogenase domain II [PF14691] (221-318)
  IPR036485 Glutamate synthase, alpha subunit, C-terminal domain superfamily [G3DSA:2.160.20.60] (1-81)
  IPR036485 Glutamate synthase, alpha subunit, C-terminal domain superfamily [SSF69336] (11-66)
  IPR051394 Glutamate Synthase [PTHR43100] (3-335)

Foldseek 3Di:
DDPCPVQPVQWAAQDPPVSLVVVLVVLVVCCVVPVDPVSVVCNVVVVVNRRVDTHGHDPVNVVVVVVVVVVVVVVVVVVVVCVVVPDPDPDPPVPVVVVVVVVVVCVVVVNDDDDPDPDDDDDPDPVVVVVVVVVVVVVPDDDPPDDDPQPPQQAFADAWDDPPDDDDDDDDDDDPGGDQQQLQCLLVTHADDFQDFDDPVVCVVDDDDGGPDQPHSVLLNNLLSLLSSQNLDPDFQQQDCPQHPVLSQPQNSLSVCSNSVVLLVSVVSRVVRDVCLCCCLPPPPGSSQVSGPSVVPHRGRSSSRSSNSSVVVCVVVVVDDDDDDPDDPPDDDDD

pLDDT: mean 75.62, std 20.49, range [29.38, 96.19]

Organism: NCBI:txid47790

Secondary structure (DSSP, 8-state):
--S-GGGGGGEEES-SHHHHHHHHHHHHHHHHHH--HHHHHHHHTHHHHGGG-EEE--HHHHHHHHHHHHHHHHHHHHHHHHHHTT-S---TTHHHHHHHHHHHHHHHTT----------PPP--HHHHHHHHHHHHHTTPPPTT---TTGGGPPP-PPPPPP-PPS---------S-----STTHHHHS---PPPBPPHHHHTS--S-SB--TTSHHHHHHHHHHHHT----SS-GGG-TTTS-TT---HHHHHHHHHTT-HHHHHHHHTTT-S-HHHHHHH---HHHHT-GGGGTSPPP-HHHHHHHHHHHHHHTT-------SS--S-----

Sequence (335 aa):
SLCNVDVASDLLPVEAPEDVRALKSLIQRHLKYTGSDVARRILLSWDRSRPHFRKVYPAEYRRALGEADALAKAEAAEAALLAAAGSQGVAPKDAFEELKLMAAAAVKEGRAPKALTLNMIPTADAQMDKRRMQSLANQGLPVKGIAPTWEANRPTIMPPKPAAKPAAAGAPPAPPAAPAADKLRGFVSYDRKALPYRDTAERIKDWDEVADQQGTPAHAALLHTQAARCMECGTPFCHTASTGCPLGNKIPEFNDLVHKGRWREALDRLLETNNFPEFTGRVCPAPCEGSCTLGIIEPAVSIKSIEASIIDKAFEEGWMIPRPPKLRTGRRVAV

Radi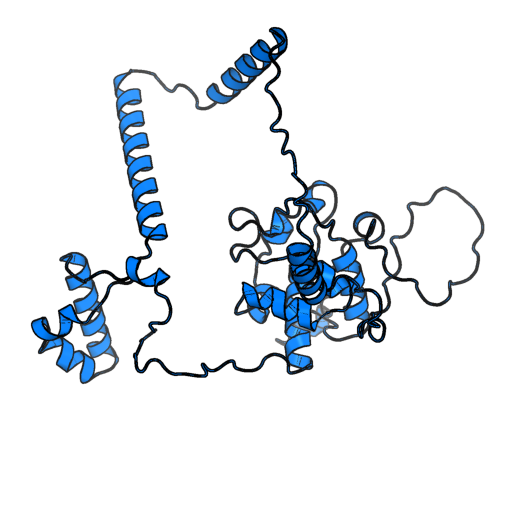us of gyration: 28.91 Å; chains: 1; bounding box: 80×68×69 Å